Protein AF-A0A2A9N6F3-F1 (afdb_monomer)

Radius of gyration: 26.55 Å; Cα contacts (8 Å, |Δi|>4): 158; chains: 1; bounding box: 60×84×76 Å

Sequence (243 aa):
MHLKWQLAESENLSKVKRELSLAQNWNEPYEYLLAKVMNNSVTVPMNEPINPQNVGPIQYLQIREEVLAKVFVNAFTSTGQKANKPKVEEFDCPGIRFWRREAWKRFPKDTLSKLSYPNGKVISQKTLFLETRDSKIADPQIFKNIREHLHSRFDSLETIMPSVIMKTWETYDLAVRDVVMRDLCLTFPEFVLCEANWKAHAYIVEWYPSWKRHVVKGEVKEEPKDKGLRCGYSPIHVHQEQV

Solvent-accessible surface area (backbone atoms only — not comparable to full-atom values): 14931 Å² total; per-residue (Å²): 118,72,70,62,53,57,50,55,50,52,52,50,51,51,49,52,52,51,53,48,54,58,69,68,56,82,76,66,56,69,67,57,58,50,54,59,48,65,77,62,72,75,87,70,74,79,89,53,66,62,58,72,90,83,45,58,74,71,56,45,52,50,54,49,52,54,50,47,41,66,57,38,39,67,48,58,69,42,76,84,70,57,78,70,54,72,77,62,48,63,81,81,39,79,74,34,77,63,48,40,75,67,57,57,72,68,48,70,61,76,74,48,66,76,41,52,49,98,86,67,49,69,51,59,81,87,55,63,86,37,34,36,87,83,49,40,70,57,54,74,64,56,60,50,52,53,49,55,52,51,48,57,37,52,55,51,42,43,61,42,34,48,85,74,61,58,97,46,76,90,68,52,57,69,67,63,50,49,42,54,42,42,24,45,36,73,74,37,67,47,28,45,60,31,55,90,45,44,56,39,52,54,44,45,64,67,47,48,69,55,57,57,53,59,67,62,58,72,64,69,74,72,71,74,78,76,79,75,79,77,79,79,80,74,82,84,81,80,82,79,84,83,131

Secondary structure (DSSP, 8-state):
-HHHHHHHHHHHHHHHHHHHHHTT-TTS-HHHHHHHHHTT-----TTS---GGGS-HHHHHHHHHHHHHHHSHHHHS-TTTTTT-----GGG-TTS--B-HHHHHHS-GGGTTT-B-TTSPBPPTTTTT-B-TTSPBPPHHHHHHHHHHHHHHHHHHHHH-GGG--SSGGGS-HHHHHHHHHHHHHH-GGGTSBGGGHHHHHHHHHHHHHHHHHHHTTS------------------------

Foldseek 3Di:
DVVVVVVVVVVVVVVVVVVVVVVVPPPPPPVVVVVVLVVVDDPDDQPDADDPVVDDPVVVVSVLVVLLCVLLVLLNVPPDPCVPPPLCDCVNQVQAPADDPVNLVPDDLVVQQPDDDPVRHGDDSLQQLQADSNRHGDDVVLVVVLLVSVLSSVVSCCSRYVVQDDPAPVPHDPVSVSSQLSSCCSVPVSQSSYDPSVSSVSVCNVCVNVSVVVVVCVPPPPPPPPPDPDPPPDDDDDDDDDD

Structure (mmCIF, N/CA/C/O backbone):
data_AF-A0A2A9N6F3-F1
#
_entry.id   AF-A0A2A9N6F3-F1
#
loop_
_atom_site.group_PDB
_atom_site.id
_atom_site.type_symbol
_atom_site.label_atom_id
_atom_site.label_alt_id
_atom_site.label_comp_id
_atom_site.label_asym_id
_atom_site.label_entity_id
_atom_site.label_seq_id
_atom_site.pdbx_PDB_ins_code
_atom_site.Cartn_x
_atom_site.Cartn_y
_atom_site.Cartn_z
_atom_site.occupancy
_atom_site.B_iso_or_equiv
_atom_site.auth_seq_id
_atom_site.auth_comp_id
_atom_site.auth_asym_id
_atom_site.auth_atom_id
_atom_site.pdbx_PDB_model_num
ATOM 1 N N . MET A 1 1 ? -11.163 -7.284 54.117 1.00 53.62 1 MET A N 1
ATOM 2 C CA . MET A 1 1 ? -11.543 -6.965 52.717 1.00 53.62 1 MET A CA 1
ATOM 3 C C . MET A 1 1 ? -10.360 -6.973 51.743 1.00 53.62 1 MET A C 1
ATOM 5 O O . MET A 1 1 ? -10.568 -7.357 50.605 1.00 53.62 1 MET A O 1
ATOM 9 N N . HIS A 1 2 ? -9.133 -6.645 52.168 1.00 48.09 2 HIS A N 1
ATOM 10 C CA . HIS A 1 2 ? -7.945 -6.574 51.297 1.00 48.09 2 HIS A CA 1
ATOM 11 C C . HIS A 1 2 ? -7.563 -7.904 50.596 1.00 48.09 2 HIS A C 1
ATOM 13 O O . HIS A 1 2 ? -7.235 -7.910 49.416 1.00 48.09 2 HIS A O 1
ATOM 19 N N . LEU A 1 3 ? -7.729 -9.050 51.272 1.00 48.12 3 LEU A N 1
ATOM 20 C CA . LEU A 1 3 ? -7.423 -10.383 50.717 1.00 48.12 3 LEU A CA 1
ATOM 21 C C . LEU A 1 3 ? -8.345 -10.823 49.563 1.00 48.12 3 LEU A C 1
ATOM 23 O O . LEU A 1 3 ? -7.912 -11.553 48.678 1.00 48.12 3 LEU A O 1
ATOM 27 N N . LYS A 1 4 ? -9.608 -10.367 49.531 1.00 52.69 4 LYS A N 1
ATOM 28 C CA . LYS A 1 4 ? -10.535 -10.700 48.431 1.00 52.69 4 LYS A CA 1
ATOM 29 C C . LYS A 1 4 ? -10.175 -9.973 47.132 1.00 52.69 4 LYS A C 1
ATOM 31 O O . LYS A 1 4 ? -10.443 -10.491 46.056 1.00 52.69 4 LYS A O 1
ATOM 36 N N . TRP A 1 5 ? -9.550 -8.802 47.242 1.00 55.69 5 TRP A N 1
ATOM 37 C CA . TRP A 1 5 ? -9.129 -8.008 46.090 1.00 55.69 5 TRP A CA 1
ATOM 38 C C . TRP A 1 5 ? -7.883 -8.611 45.422 1.00 55.69 5 TRP A C 1
ATOM 40 O O . TRP A 1 5 ? -7.863 -8.788 44.210 1.00 55.69 5 TRP A O 1
ATOM 50 N N . GLN A 1 6 ? -6.909 -9.066 46.220 1.00 49.31 6 GLN A N 1
ATOM 51 C CA . GLN A 1 6 ? -5.710 -9.749 45.712 1.00 49.31 6 GLN A CA 1
ATOM 52 C C . GLN A 1 6 ? -6.025 -11.081 45.010 1.00 49.31 6 GLN A C 1
ATOM 54 O O . GLN A 1 6 ? -5.401 -11.410 44.003 1.00 49.31 6 GLN A O 1
ATOM 59 N N . LEU A 1 7 ? -7.021 -11.830 45.499 1.00 58.25 7 LEU A N 1
ATOM 60 C CA . LEU A 1 7 ? -7.469 -13.066 44.850 1.00 58.25 7 LEU A CA 1
ATOM 61 C C . LEU A 1 7 ? -8.131 -12.783 43.494 1.00 58.25 7 LEU A C 1
ATOM 63 O O . LEU A 1 7 ? -7.729 -13.387 42.501 1.00 58.25 7 LEU A O 1
ATOM 67 N N . ALA A 1 8 ? -9.044 -11.808 43.429 1.00 57.69 8 ALA A N 1
ATOM 68 C CA . ALA A 1 8 ? -9.702 -11.411 42.181 1.00 57.69 8 ALA A CA 1
ATOM 69 C C . ALA A 1 8 ? -8.706 -10.898 41.125 1.00 57.69 8 ALA A C 1
ATOM 71 O O . ALA A 1 8 ? -8.852 -11.188 39.939 1.00 57.69 8 ALA A O 1
ATOM 72 N N . GLU A 1 9 ? -7.665 -10.175 41.544 1.00 56.88 9 GLU A N 1
ATOM 73 C CA . GLU A 1 9 ? -6.642 -9.670 40.628 1.00 56.88 9 GLU A CA 1
ATOM 74 C C . GLU A 1 9 ? -5.689 -10.771 40.144 1.00 56.88 9 GLU A C 1
ATOM 76 O O . GLU A 1 9 ? -5.320 -10.796 38.969 1.00 56.88 9 GLU A O 1
ATOM 81 N N . SER A 1 10 ? -5.362 -11.750 40.997 1.00 67.75 10 SER A N 1
ATOM 82 C CA . SER A 1 10 ? -4.575 -12.920 40.587 1.00 67.75 10 SER A CA 1
ATOM 83 C C . SER A 1 10 ? -5.335 -13.847 39.632 1.00 67.75 10 SER A C 1
ATOM 85 O O . SER A 1 10 ? -4.743 -14.353 38.675 1.00 67.75 10 SER A O 1
ATOM 87 N N . GLU A 1 11 ? -6.650 -14.011 39.816 1.00 73.75 11 GLU A N 1
ATOM 88 C CA . GLU A 1 11 ? -7.505 -14.746 38.880 1.00 73.75 11 GLU A CA 1
ATOM 89 C C . GLU A 1 11 ? -7.591 -14.022 37.533 1.00 73.75 11 GLU A C 1
ATOM 91 O O . GLU A 1 11 ? -7.395 -14.655 36.493 1.00 73.75 11 GLU A O 1
ATOM 96 N N . ASN A 1 12 ? -7.769 -12.697 37.533 1.00 74.81 12 ASN A N 1
ATOM 97 C CA . ASN A 1 12 ? -7.775 -11.901 36.303 1.00 74.81 12 ASN A CA 1
ATOM 98 C C . ASN A 1 12 ? -6.428 -11.965 35.570 1.00 74.81 12 ASN A C 1
ATOM 100 O O . ASN A 1 12 ? -6.390 -12.195 34.364 1.00 74.81 12 ASN A O 1
ATOM 104 N N . LEU A 1 13 ? -5.309 -11.856 36.292 1.00 57.69 13 LEU A N 1
ATOM 105 C CA . LEU A 1 13 ? -3.968 -11.979 35.715 1.00 57.69 13 LEU A CA 1
ATOM 106 C C . LEU A 1 13 ? -3.697 -13.384 35.169 1.00 57.69 13 LEU A C 1
ATOM 108 O O . LEU A 1 13 ? -3.045 -13.521 34.135 1.00 57.69 13 LEU A O 1
ATOM 112 N N . SER A 1 14 ? -4.204 -14.432 35.823 1.00 67.50 14 SER A N 1
ATOM 113 C CA . SER A 1 14 ? -4.086 -15.808 35.331 1.00 67.50 14 SER A CA 1
ATOM 114 C C . SER A 1 14 ? -4.919 -16.037 34.066 1.00 67.50 14 SER A C 1
ATOM 116 O O . SER A 1 14 ? -4.451 -16.688 33.132 1.00 67.50 14 SER A O 1
ATOM 118 N N . LYS A 1 15 ? -6.110 -15.430 33.990 1.00 74.19 15 LYS A N 1
ATOM 119 C CA . LYS A 1 15 ? -6.992 -15.481 32.824 1.00 74.19 15 LYS A CA 1
ATOM 120 C C . LYS A 1 15 ? -6.389 -14.725 31.642 1.00 74.19 15 LYS A C 1
ATOM 122 O O . LYS A 1 15 ? -6.289 -15.293 30.561 1.00 74.19 15 LYS A O 1
ATOM 127 N N . VAL A 1 16 ? -5.870 -13.519 31.872 1.00 61.06 16 VAL A N 1
ATOM 128 C CA . VAL A 1 16 ? -5.171 -12.717 30.856 1.00 61.06 16 VAL A CA 1
ATOM 129 C C . VAL A 1 16 ? -3.903 -13.422 30.369 1.00 61.06 16 VAL A C 1
ATOM 131 O O . VAL A 1 16 ? -3.663 -13.474 29.169 1.00 61.06 16 VAL A O 1
ATOM 134 N N . LYS A 1 17 ? -3.110 -14.039 31.258 1.00 61.22 17 LYS A N 1
ATOM 135 C CA . LYS A 1 17 ? -1.935 -14.835 30.857 1.00 61.22 17 LYS A CA 1
ATOM 136 C C . LYS A 1 17 ? -2.310 -16.080 30.055 1.00 61.22 17 LYS A C 1
ATOM 138 O O . LYS A 1 17 ? -1.580 -16.433 29.137 1.00 61.22 17 LYS A O 1
ATOM 143 N N . ARG A 1 18 ? -3.435 -16.728 30.366 1.00 70.38 18 ARG A N 1
ATOM 144 C CA . ARG A 1 18 ? -3.948 -17.884 29.615 1.00 70.38 18 ARG A CA 1
ATOM 145 C C . ARG A 1 18 ? -4.476 -17.475 28.240 1.00 70.38 18 ARG A C 1
ATOM 147 O O . ARG A 1 18 ? -4.204 -18.160 27.264 1.00 70.38 18 ARG A O 1
ATOM 154 N N . GLU A 1 19 ? -5.172 -16.347 28.146 1.00 56.91 19 GLU A N 1
ATOM 155 C CA . GLU A 1 19 ? -5.628 -15.782 26.870 1.00 56.91 19 GLU A CA 1
ATOM 156 C C . GLU A 1 19 ? -4.447 -15.289 26.018 1.00 56.91 19 GLU A C 1
ATOM 158 O O . GLU A 1 19 ? -4.414 -15.551 24.819 1.00 56.91 19 GLU A O 1
ATOM 163 N N . LEU A 1 20 ? -3.418 -14.696 26.633 1.00 47.59 20 LEU A N 1
ATOM 164 C CA . LEU A 1 20 ? -2.166 -14.331 25.963 1.00 47.59 20 LEU A CA 1
ATOM 165 C C . LEU A 1 20 ? -1.332 -15.549 25.543 1.00 47.59 20 LEU A C 1
ATOM 167 O O . LEU A 1 20 ? -0.714 -15.497 24.486 1.00 47.59 20 LEU A O 1
ATOM 171 N N . SER A 1 21 ? -1.321 -16.649 26.311 1.00 50.44 21 SER A N 1
ATOM 172 C CA . SER A 1 21 ? -0.609 -17.873 25.910 1.00 50.44 21 SER A CA 1
ATOM 173 C C . SER A 1 21 ? -1.345 -18.630 24.801 1.00 50.44 21 SER A C 1
ATOM 175 O O . SER A 1 21 ? -0.704 -19.241 23.950 1.00 50.44 21 SER A O 1
ATOM 177 N N . LEU A 1 22 ? -2.681 -18.563 24.763 1.00 47.78 22 LEU A N 1
ATOM 178 C CA . LEU A 1 22 ? -3.481 -19.009 23.615 1.00 47.78 22 LEU A CA 1
ATOM 179 C C . LEU A 1 22 ? -3.212 -18.120 22.391 1.00 47.78 22 LEU A C 1
ATOM 181 O O . LEU A 1 22 ? -3.011 -18.631 21.294 1.00 47.78 22 LEU A O 1
ATOM 185 N N . ALA A 1 23 ? -3.071 -16.810 22.602 1.00 43.50 23 ALA A N 1
ATOM 186 C CA . ALA A 1 23 ? -2.634 -15.845 21.598 1.00 43.50 23 ALA A CA 1
ATOM 187 C C . ALA A 1 23 ? -1.108 -15.817 21.366 1.00 43.50 23 ALA A C 1
ATOM 189 O O . ALA A 1 23 ? -0.620 -14.905 20.715 1.00 43.50 23 ALA A O 1
ATOM 190 N N . GLN A 1 24 ? -0.322 -16.775 21.861 1.00 40.25 24 GLN A N 1
ATOM 191 C CA . GLN A 1 24 ? 1.074 -16.987 21.436 1.00 40.25 24 GLN A CA 1
ATOM 192 C C . GLN A 1 24 ? 1.218 -18.238 20.564 1.00 40.25 24 GLN A C 1
ATOM 194 O O . GLN A 1 24 ? 2.279 -18.475 19.993 1.00 40.25 24 GLN A O 1
ATOM 199 N N . ASN A 1 25 ? 0.131 -18.992 20.385 1.00 39.31 25 ASN A N 1
ATOM 200 C CA . ASN A 1 25 ? 0.061 -20.183 19.551 1.00 39.31 25 ASN A CA 1
ATOM 201 C C . ASN A 1 25 ? -0.598 -19.854 18.192 1.00 39.31 25 ASN A C 1
ATOM 203 O O . ASN A 1 25 ? -1.558 -20.502 17.781 1.00 39.31 25 ASN A O 1
ATOM 207 N N . TRP A 1 26 ? -0.107 -18.810 17.504 1.00 41.22 26 TRP A N 1
ATOM 208 C CA . TRP A 1 26 ? -0.598 -18.333 16.193 1.00 41.22 26 TRP A CA 1
ATOM 209 C C . TRP A 1 26 ? -0.211 -19.281 15.044 1.00 41.22 26 TRP A C 1
ATOM 211 O O . TRP A 1 26 ? 0.433 -18.889 14.077 1.00 41.22 26 TRP A O 1
ATOM 221 N N . ASN A 1 27 ? -0.596 -20.549 15.166 1.00 38.34 27 ASN A N 1
ATOM 222 C CA . ASN A 1 27 ? -0.677 -21.492 14.053 1.00 38.34 27 ASN A CA 1
ATOM 223 C C . ASN A 1 27 ? -2.131 -21.800 13.672 1.00 38.34 27 ASN A C 1
ATOM 225 O O . ASN A 1 27 ? -2.357 -22.574 12.744 1.00 38.34 27 ASN A O 1
ATOM 229 N N . GLU A 1 28 ? -3.125 -21.199 14.340 1.00 43.53 28 GLU A N 1
ATOM 230 C CA . GLU A 1 28 ? -4.458 -21.148 13.744 1.00 43.53 28 GLU A CA 1
ATOM 231 C C . GLU A 1 28 ? -4.400 -20.229 12.517 1.00 43.53 28 GLU A C 1
ATOM 233 O O . GLU A 1 28 ? -3.988 -19.070 12.640 1.00 43.53 28 GLU A O 1
ATOM 238 N N . PRO A 1 29 ? -4.779 -20.721 11.323 1.00 53.94 29 PRO A N 1
ATOM 239 C CA . PRO A 1 29 ? -4.850 -19.883 10.142 1.00 53.94 29 PRO A CA 1
ATOM 240 C C . PRO A 1 29 ? -5.771 -18.707 10.455 1.00 53.94 29 PRO A C 1
ATOM 242 O O . PRO A 1 29 ? -6.885 -18.911 10.931 1.00 53.94 29 PRO A O 1
ATOM 245 N N . TYR A 1 30 ? -5.334 -17.484 10.168 1.00 49.16 30 TYR A N 1
ATOM 246 C CA . TYR A 1 30 ? -6.151 -16.267 10.263 1.00 49.16 30 TYR A CA 1
ATOM 247 C C . TYR A 1 30 ? -7.557 -16.443 9.633 1.00 49.16 30 TYR A C 1
ATOM 249 O O . TYR A 1 30 ? -8.544 -15.907 10.131 1.00 49.16 30 TYR A O 1
ATOM 257 N N . GLU A 1 31 ? -7.661 -17.308 8.618 1.00 48.03 31 GLU A N 1
ATOM 258 C CA . GLU A 1 31 ? -8.898 -17.817 8.004 1.00 48.03 31 GLU A CA 1
ATOM 259 C C . GLU A 1 31 ? -9.924 -18.393 9.011 1.00 48.03 31 GLU A C 1
ATOM 261 O O . GLU A 1 31 ? -11.124 -18.172 8.864 1.00 48.03 31 GLU A O 1
ATOM 266 N N . TYR A 1 32 ? -9.489 -19.110 10.053 1.00 52.53 32 TYR A N 1
ATOM 267 C CA . TYR A 1 32 ? -10.366 -19.729 11.056 1.00 52.53 32 TYR A CA 1
ATOM 268 C C . TYR A 1 32 ? -10.955 -18.702 12.032 1.00 52.53 32 TYR A C 1
ATOM 270 O O . TYR A 1 32 ? -12.147 -18.752 12.348 1.00 52.53 32 TYR A O 1
ATOM 278 N N . LEU A 1 33 ? -10.152 -17.723 12.460 1.00 50.50 33 LEU A N 1
ATOM 279 C CA . LEU A 1 33 ? -10.644 -16.601 13.262 1.00 50.50 33 LEU A CA 1
ATOM 280 C C . LEU A 1 33 ? -11.630 -15.752 12.451 1.00 50.50 33 LEU A C 1
ATOM 282 O O . LEU A 1 33 ? -12.699 -15.424 12.961 1.00 50.50 33 LEU A O 1
ATOM 286 N N . LEU A 1 34 ? -11.339 -15.495 11.171 1.00 53.16 34 LEU A N 1
ATOM 287 C CA . LEU A 1 34 ? -12.268 -14.830 10.253 1.00 53.16 34 LEU A CA 1
ATOM 288 C C . LEU A 1 34 ? -13.595 -15.587 10.114 1.00 53.16 34 LEU A C 1
ATOM 290 O O . LEU A 1 34 ? -14.657 -14.981 10.246 1.00 53.16 34 LEU A O 1
ATOM 294 N N . ALA A 1 35 ? -13.560 -16.908 9.912 1.00 57.56 35 ALA A N 1
ATOM 295 C CA . ALA A 1 35 ? -14.768 -17.725 9.780 1.00 57.56 35 ALA A CA 1
ATOM 296 C C . ALA A 1 35 ? -15.637 -17.701 11.050 1.00 57.56 35 ALA A C 1
ATOM 298 O O . ALA A 1 35 ? -16.865 -17.635 10.980 1.00 57.56 35 ALA A O 1
ATOM 299 N N . LYS A 1 36 ? -15.007 -17.710 12.229 1.00 54.53 36 LYS A N 1
ATOM 300 C CA . LYS A 1 36 ? -15.714 -17.649 13.513 1.00 54.53 36 LYS A CA 1
ATOM 301 C C . LYS A 1 36 ? -16.307 -16.266 13.793 1.00 54.53 36 LYS A C 1
ATOM 303 O O . LYS A 1 36 ? -17.359 -16.177 14.424 1.00 54.53 36 LYS A O 1
ATOM 308 N N . VAL A 1 37 ? -15.654 -15.206 13.317 1.00 54.97 37 VAL A N 1
ATOM 309 C CA . VAL A 1 37 ? -16.134 -13.821 13.422 1.00 54.97 37 VAL A CA 1
ATOM 310 C C . VAL A 1 37 ? -17.310 -13.569 12.475 1.00 54.97 37 VAL A C 1
ATOM 312 O O . VAL A 1 37 ? -18.326 -13.043 12.919 1.00 54.97 37 VAL A O 1
ATOM 315 N N . MET A 1 38 ? -17.245 -14.029 11.221 1.00 53.75 38 MET A N 1
ATOM 316 C CA . MET A 1 38 ? -18.333 -13.828 10.249 1.00 53.75 38 MET A CA 1
ATOM 317 C C . MET A 1 38 ? -19.658 -14.489 10.667 1.00 53.75 38 MET A C 1
ATOM 319 O O . MET A 1 38 ? -20.727 -13.974 10.342 1.00 53.75 38 MET A O 1
ATOM 323 N N . ASN A 1 39 ? -19.599 -15.584 11.432 1.00 60.75 39 ASN A N 1
ATOM 324 C CA . ASN A 1 39 ? -20.786 -16.294 11.920 1.00 60.75 39 ASN A CA 1
ATOM 325 C C . ASN A 1 39 ? -21.519 -15.593 13.084 1.00 60.75 39 ASN A C 1
ATOM 327 O O . ASN A 1 39 ? -22.635 -15.991 13.404 1.00 60.75 39 ASN A O 1
ATOM 331 N N . ASN A 1 40 ? -20.936 -14.556 13.698 1.00 52.00 40 ASN A N 1
ATOM 332 C CA . ASN A 1 40 ? -21.540 -13.778 14.789 1.00 52.00 40 ASN A CA 1
ATOM 333 C C . ASN A 1 40 ? -21.618 -12.291 14.413 1.00 52.00 40 ASN A C 1
ATOM 335 O O . ASN A 1 40 ? -21.077 -11.438 15.115 1.00 52.00 40 ASN A O 1
ATOM 339 N N . SER A 1 41 ? -22.250 -11.988 13.279 1.00 52.62 41 SER A N 1
ATOM 340 C CA . SER A 1 41 ? -22.279 -10.642 12.701 1.00 52.62 41 SER A CA 1
ATOM 341 C C . SER A 1 41 ? -22.991 -9.662 13.642 1.00 52.62 41 SER A C 1
ATOM 343 O O . SER A 1 41 ? -24.215 -9.690 13.788 1.00 52.62 41 SER A O 1
ATOM 345 N N . VAL A 1 42 ? -22.232 -8.780 14.290 1.00 61.72 42 VAL A N 1
ATOM 346 C CA . VAL A 1 42 ? -22.788 -7.655 15.042 1.00 61.72 42 VAL A CA 1
ATOM 347 C C . VAL A 1 42 ? -23.013 -6.537 14.036 1.00 61.72 42 VAL A C 1
ATOM 349 O O . VAL A 1 42 ? -22.066 -5.959 13.521 1.00 61.72 42 VAL A O 1
ATOM 352 N N . THR A 1 43 ? -24.266 -6.206 13.728 1.00 63.88 43 THR A N 1
ATOM 353 C CA . THR A 1 43 ? -24.562 -5.080 12.834 1.00 63.88 43 THR A CA 1
ATOM 354 C C . THR A 1 43 ? -24.259 -3.766 13.551 1.00 63.88 43 THR A C 1
ATOM 356 O O . THR A 1 43 ? -25.121 -3.217 14.239 1.00 63.88 43 THR A O 1
ATOM 359 N N . VAL A 1 44 ? -23.033 -3.259 13.421 1.00 63.25 44 VAL A N 1
ATOM 360 C CA . VAL A 1 44 ? -22.673 -1.936 13.940 1.00 63.25 44 VAL A CA 1
ATOM 361 C C . VAL A 1 44 ? -23.147 -0.865 12.953 1.00 63.25 44 VAL A C 1
ATOM 363 O O . VAL A 1 44 ? -22.763 -0.902 11.778 1.00 63.25 44 VAL A O 1
ATOM 366 N N . PRO A 1 45 ? -23.984 0.099 13.382 1.00 69.56 45 PRO A N 1
ATOM 367 C CA . PRO A 1 45 ? -24.372 1.218 12.535 1.00 69.56 45 PRO A CA 1
ATOM 368 C C . PRO A 1 45 ? -23.138 2.058 12.186 1.00 69.56 45 PRO A C 1
ATOM 370 O O . PRO A 1 45 ? -22.540 2.701 13.039 1.00 69.56 45 PRO A O 1
ATOM 373 N N . MET A 1 46 ? -22.757 2.064 10.909 1.00 67.38 46 MET A N 1
ATOM 374 C CA . MET A 1 46 ? -21.525 2.705 10.416 1.00 67.38 46 MET A CA 1
ATOM 375 C C . MET A 1 46 ? -21.579 4.237 10.322 1.00 67.38 46 MET A C 1
ATOM 377 O O . MET A 1 46 ? -20.690 4.845 9.730 1.00 67.38 46 MET A O 1
ATOM 381 N N . ASN A 1 47 ? -22.621 4.864 10.862 1.00 80.06 47 ASN A N 1
ATOM 382 C CA . ASN A 1 47 ? -22.814 6.309 10.749 1.00 80.06 47 ASN A CA 1
ATOM 383 C C . ASN A 1 47 ? -22.090 7.093 11.853 1.00 80.06 47 ASN A C 1
ATOM 385 O O . ASN A 1 47 ? -22.012 8.314 11.762 1.00 80.06 47 ASN A O 1
ATOM 389 N N . GLU A 1 48 ? -21.559 6.413 12.871 1.00 81.69 48 GLU A N 1
ATOM 390 C CA . GLU A 1 48 ? -20.851 7.043 13.985 1.00 81.69 48 GLU A CA 1
ATOM 391 C C . GLU A 1 48 ? -19.412 6.515 14.098 1.00 81.69 48 GLU A C 1
ATOM 393 O O . GLU A 1 48 ? -19.194 5.306 13.959 1.00 81.69 48 GLU A O 1
ATOM 398 N N . PRO A 1 49 ? -18.420 7.388 14.366 1.00 86.25 49 PRO A N 1
ATOM 399 C CA . PRO A 1 49 ? -17.050 6.965 14.625 1.00 86.25 49 PRO A CA 1
ATOM 400 C C . PRO A 1 49 ? -16.989 6.010 15.820 1.00 86.25 49 PRO A C 1
ATOM 402 O O . PRO A 1 49 ? -17.478 6.316 16.910 1.00 86.25 49 PRO A O 1
ATOM 405 N N . ILE A 1 50 ? -16.346 4.859 15.641 1.00 85.31 50 ILE A N 1
ATOM 406 C CA . ILE A 1 50 ? -16.234 3.855 16.704 1.00 85.31 50 ILE A CA 1
ATOM 407 C C . ILE A 1 50 ? -15.189 4.310 17.733 1.00 85.31 50 ILE A C 1
ATOM 409 O O . ILE A 1 50 ? -14.003 4.410 17.416 1.00 85.31 50 ILE A O 1
ATOM 413 N N . ASN A 1 51 ? -15.614 4.561 18.978 1.00 86.94 51 ASN A N 1
ATOM 414 C CA . ASN A 1 51 ? -14.711 4.865 20.093 1.00 86.94 51 ASN A CA 1
ATOM 415 C C . ASN A 1 51 ? -14.235 3.562 20.778 1.00 86.94 51 ASN A C 1
ATOM 417 O O . ASN A 1 51 ? -15.058 2.880 21.398 1.00 86.94 51 ASN A O 1
ATOM 421 N N . PRO A 1 52 ? -12.926 3.232 20.749 1.00 85.31 52 PRO A N 1
ATOM 422 C CA . PRO A 1 52 ? -12.386 2.012 21.358 1.00 85.31 52 PRO A CA 1
ATOM 423 C C . PRO A 1 52 ? -12.649 1.878 22.863 1.00 85.31 52 PRO A C 1
ATOM 425 O O . PRO A 1 52 ? -12.649 0.768 23.379 1.00 85.31 52 PRO A O 1
ATOM 428 N N . GLN A 1 53 ? -12.861 2.988 23.581 1.00 88.75 53 GLN A N 1
ATOM 429 C CA . GLN A 1 53 ? -13.084 2.977 25.033 1.00 88.75 53 GLN A CA 1
ATOM 430 C C . GLN A 1 53 ? -14.469 2.442 25.426 1.00 88.75 53 GLN A C 1
ATOM 432 O O . GLN A 1 53 ? -14.662 2.035 26.569 1.00 88.75 53 GLN A O 1
ATOM 437 N N . ASN A 1 54 ? -15.418 2.420 24.485 1.00 90.69 54 ASN A N 1
ATOM 438 C CA . ASN A 1 54 ? -16.805 2.022 24.735 1.00 90.69 54 ASN A CA 1
ATOM 439 C C . ASN A 1 54 ? -17.089 0.555 24.374 1.00 90.69 54 ASN A C 1
ATOM 441 O O . ASN A 1 54 ? -18.190 0.069 24.621 1.00 90.69 54 ASN A O 1
ATOM 445 N N . VAL A 1 55 ? -16.124 -0.148 23.776 1.00 92.19 55 VAL A N 1
ATOM 446 C CA . VAL A 1 55 ? -16.276 -1.524 23.292 1.00 92.19 55 VAL A CA 1
ATOM 447 C C . VAL A 1 55 ? -15.266 -2.442 23.972 1.00 92.19 55 VAL A C 1
ATOM 449 O O . VAL A 1 55 ? -14.121 -2.067 24.217 1.00 92.19 55 VAL A O 1
ATOM 452 N N . GLY A 1 56 ? -15.681 -3.670 24.289 1.00 93.31 56 GLY A N 1
ATOM 453 C CA . GLY A 1 56 ? -14.759 -4.668 24.831 1.00 93.31 56 GLY A CA 1
ATOM 454 C C . GLY A 1 56 ? -13.647 -5.009 23.821 1.00 93.31 56 GLY A C 1
ATOM 455 O O . GLY A 1 56 ? -13.899 -4.945 22.617 1.00 93.31 56 GLY A O 1
ATOM 456 N N . PRO A 1 57 ? -12.443 -5.436 24.253 1.00 91.56 57 PRO A N 1
ATOM 457 C CA . PRO A 1 57 ? -11.317 -5.694 23.345 1.00 91.56 57 PRO A CA 1
ATOM 458 C C . PRO A 1 57 ? -11.631 -6.682 22.213 1.00 91.56 57 PRO A C 1
ATOM 460 O O . PRO A 1 57 ? -11.243 -6.464 21.070 1.00 91.56 57 PRO A O 1
ATOM 463 N N . ILE A 1 58 ? -12.378 -7.750 22.513 1.00 91.50 58 ILE A N 1
ATOM 464 C CA . ILE A 1 58 ? -12.788 -8.751 21.515 1.00 91.50 58 ILE A CA 1
ATOM 465 C C . ILE A 1 58 ? -13.732 -8.126 20.484 1.00 91.50 58 ILE A C 1
ATOM 467 O O . ILE A 1 58 ? -13.533 -8.292 19.283 1.00 91.50 58 ILE A O 1
ATOM 471 N N . GLN A 1 59 ? -14.723 -7.366 20.951 1.00 91.31 59 GLN A N 1
ATOM 472 C CA . GLN A 1 59 ? -15.678 -6.684 20.084 1.00 91.31 59 GLN A CA 1
ATOM 473 C C . GLN A 1 59 ? -14.978 -5.630 19.217 1.00 91.31 59 GLN A C 1
ATOM 475 O O . GLN A 1 59 ? -15.254 -5.536 18.029 1.00 91.31 59 GLN A O 1
ATOM 480 N N . TYR A 1 60 ? -14.015 -4.887 19.771 1.00 91.38 60 TYR A N 1
ATOM 481 C CA . TYR A 1 60 ? -13.209 -3.934 19.009 1.00 91.38 60 TYR A CA 1
ATOM 482 C C . TYR A 1 60 ? -12.468 -4.603 17.849 1.00 91.38 60 TYR A C 1
ATOM 484 O O . TYR A 1 60 ? -12.491 -4.094 16.730 1.00 91.38 60 TYR A O 1
ATOM 492 N N . LEU A 1 61 ? -11.835 -5.755 18.095 1.00 92.88 61 LEU A N 1
ATOM 493 C CA . LEU A 1 61 ? -11.142 -6.502 17.047 1.00 92.88 61 LEU A CA 1
ATOM 494 C C . LEU A 1 61 ? -12.109 -6.975 15.957 1.00 92.88 61 LEU A C 1
ATOM 496 O O . LEU A 1 61 ? -11.792 -6.827 14.783 1.00 92.88 61 LEU A O 1
ATOM 500 N N . GLN A 1 62 ? -13.292 -7.471 16.325 1.00 91.88 62 GLN A N 1
ATOM 501 C CA . GLN A 1 62 ? -14.321 -7.879 15.360 1.00 91.88 62 GLN A CA 1
ATOM 502 C C . GLN A 1 62 ? -14.756 -6.711 14.475 1.00 91.88 62 GLN A C 1
ATOM 504 O O . GLN A 1 62 ? -14.698 -6.811 13.253 1.00 91.88 62 GLN A O 1
ATOM 509 N N . ILE A 1 63 ? -15.096 -5.577 15.090 1.00 92.38 63 ILE A N 1
ATOM 510 C CA . ILE A 1 63 ? -15.505 -4.375 14.360 1.00 92.38 63 ILE A CA 1
ATOM 511 C C . ILE A 1 63 ? -14.364 -3.887 13.460 1.00 92.38 63 ILE A C 1
ATOM 513 O O . ILE A 1 63 ? -14.598 -3.514 12.314 1.00 92.38 63 ILE A O 1
ATOM 517 N N . ARG A 1 64 ? -13.115 -3.909 13.942 1.00 94.56 64 ARG A N 1
ATOM 518 C CA . ARG A 1 64 ? -11.944 -3.532 13.141 1.00 94.56 64 ARG A CA 1
ATOM 519 C C . ARG A 1 64 ? -11.814 -4.416 11.903 1.00 94.56 64 ARG A C 1
ATOM 521 O O . ARG A 1 64 ? -11.626 -3.881 10.817 1.00 94.56 64 ARG A O 1
ATOM 528 N N . GLU A 1 65 ? -11.932 -5.733 12.041 1.00 93.19 65 GLU A N 1
ATOM 529 C CA . GLU A 1 65 ? -11.868 -6.655 10.901 1.00 93.19 65 GLU A CA 1
ATOM 530 C C . GLU A 1 65 ? -13.034 -6.444 9.921 1.00 93.19 65 GLU A C 1
ATOM 532 O O . GLU A 1 65 ? -12.813 -6.407 8.714 1.00 93.19 65 GLU A O 1
ATOM 537 N N . GLU A 1 66 ? -14.256 -6.211 10.408 1.00 92.94 66 GLU A N 1
ATOM 538 C CA . GLU A 1 66 ? -15.415 -5.886 9.560 1.00 92.94 66 GLU A CA 1
ATOM 539 C C . GLU A 1 66 ? -15.216 -4.578 8.781 1.00 92.94 66 GLU A C 1
ATOM 541 O O . GLU A 1 66 ? -15.509 -4.498 7.583 1.00 92.94 66 GLU A O 1
ATOM 546 N N . VAL A 1 67 ? -14.674 -3.547 9.436 1.00 94.06 67 VAL A N 1
ATOM 547 C CA . VAL A 1 67 ? -14.337 -2.273 8.792 1.00 94.06 67 VAL A CA 1
ATOM 548 C C . VAL A 1 67 ? -13.242 -2.475 7.750 1.00 94.06 67 VAL A C 1
ATOM 550 O O . VAL A 1 67 ? -13.382 -1.984 6.630 1.00 94.06 67 VAL A O 1
ATOM 553 N N . LEU A 1 68 ? -12.184 -3.228 8.064 1.00 94.94 68 LEU A N 1
ATOM 554 C CA . LEU A 1 68 ? -11.131 -3.556 7.101 1.00 94.94 68 LEU A CA 1
ATOM 555 C C . LEU A 1 68 ? -11.689 -4.332 5.902 1.00 94.94 68 LEU A C 1
ATOM 557 O O . LEU A 1 68 ? -11.350 -3.994 4.771 1.00 94.94 68 LEU A O 1
ATOM 561 N N . ALA A 1 69 ? -12.587 -5.294 6.122 1.00 93.94 69 ALA A N 1
ATOM 562 C CA . ALA A 1 69 ? -13.247 -6.048 5.058 1.00 93.94 69 ALA A CA 1
ATOM 563 C C . ALA A 1 69 ? -14.110 -5.169 4.151 1.00 93.94 69 ALA A C 1
ATOM 565 O O . ALA A 1 69 ? -14.118 -5.339 2.930 1.00 93.94 69 ALA A O 1
ATOM 566 N N . LYS A 1 70 ? -14.796 -4.184 4.734 1.00 93.12 70 LYS A N 1
ATOM 567 C CA . LYS A 1 70 ? -15.602 -3.220 3.986 1.00 93.12 70 LYS A CA 1
ATOM 568 C C . LYS A 1 70 ? -14.747 -2.217 3.210 1.00 93.12 70 LYS A C 1
ATOM 570 O O . LYS A 1 70 ? -15.088 -1.865 2.082 1.00 93.12 70 LYS A O 1
ATOM 575 N N . VAL A 1 71 ? -13.656 -1.733 3.803 1.00 95.56 71 VAL A N 1
ATOM 576 C CA . VAL A 1 71 ? -12.778 -0.740 3.172 1.00 95.56 71 VAL A CA 1
ATOM 577 C C . VAL A 1 71 ? -11.910 -1.392 2.096 1.00 95.56 71 VAL A C 1
ATOM 579 O O . VAL A 1 71 ? -11.842 -0.874 0.986 1.00 95.56 71 VAL A O 1
ATOM 582 N N . PHE A 1 72 ? -11.301 -2.542 2.370 1.00 95.06 72 PHE A N 1
ATOM 583 C CA . PHE A 1 72 ? -10.370 -3.241 1.478 1.00 95.06 72 PHE A CA 1
ATOM 584 C C . PHE A 1 72 ? -11.018 -4.477 0.858 1.00 95.06 72 PHE A C 1
ATOM 586 O O . PHE A 1 72 ? -10.521 -5.594 0.986 1.00 95.06 72 PHE A O 1
ATOM 593 N N . VAL A 1 73 ? -12.148 -4.267 0.180 1.00 92.62 73 VAL A N 1
ATOM 594 C CA . VAL A 1 73 ? -13.003 -5.335 -0.365 1.00 92.62 73 VAL A CA 1
ATOM 595 C C . VAL A 1 73 ? -12.194 -6.397 -1.114 1.00 92.62 73 VAL A C 1
ATOM 597 O O . VAL A 1 73 ? -12.369 -7.584 -0.853 1.00 92.62 73 VAL A O 1
ATOM 600 N N . ASN A 1 74 ? -11.242 -5.998 -1.966 1.00 91.12 74 ASN A N 1
ATOM 601 C CA . ASN A 1 74 ? -10.480 -6.949 -2.780 1.00 91.12 74 ASN A CA 1
ATOM 602 C C . ASN A 1 74 ? -9.651 -7.917 -1.919 1.00 91.12 74 ASN A C 1
ATOM 604 O O . ASN A 1 74 ? -9.535 -9.096 -2.267 1.00 91.12 74 ASN A O 1
ATOM 608 N N . ALA A 1 75 ? -9.118 -7.455 -0.781 1.00 91.75 75 ALA A N 1
ATOM 609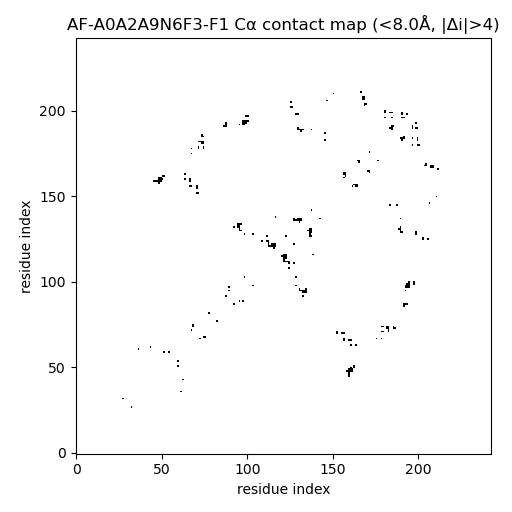 C CA . ALA A 1 75 ? -8.345 -8.287 0.141 1.00 91.75 75 ALA A CA 1
ATOM 610 C C . ALA A 1 75 ? -9.169 -9.402 0.812 1.00 91.75 75 ALA A C 1
ATOM 612 O O . ALA A 1 75 ? -8.579 -10.413 1.205 1.00 91.75 75 ALA A O 1
ATOM 613 N N . PHE A 1 76 ? -10.498 -9.247 0.902 1.00 89.31 76 PHE A N 1
ATOM 614 C CA . PHE A 1 76 ? -11.403 -10.171 1.601 1.00 89.31 76 PHE A CA 1
ATOM 615 C C . PHE A 1 76 ? -12.361 -10.931 0.674 1.00 89.31 76 PHE A C 1
ATOM 617 O O . PHE A 1 76 ? -12.746 -12.052 0.989 1.00 89.31 76 PHE A O 1
ATOM 624 N N . THR A 1 77 ? -12.709 -10.394 -0.499 1.00 83.75 77 THR A N 1
ATOM 625 C CA . THR A 1 77 ? -13.566 -11.084 -1.484 1.00 83.75 77 THR A CA 1
ATOM 626 C C . THR A 1 77 ? -12.809 -12.079 -2.356 1.00 83.75 77 THR A C 1
ATOM 628 O O . THR A 1 77 ? -13.392 -12.702 -3.240 1.00 83.75 77 THR A O 1
ATOM 631 N N . SER A 1 78 ? -11.506 -12.260 -2.132 1.00 66.50 78 SER A N 1
ATOM 632 C CA . SER A 1 78 ? -10.704 -13.288 -2.806 1.00 66.50 78 SER A CA 1
ATOM 633 C C . SER A 1 78 ? -10.942 -14.683 -2.213 1.00 66.50 78 SER A C 1
ATOM 635 O O . SER A 1 78 ? -10.013 -15.471 -2.050 1.00 66.50 78 SER A O 1
ATOM 637 N N . THR A 1 79 ? -12.195 -14.998 -1.899 1.00 56.31 79 THR A N 1
ATOM 638 C CA . THR A 1 79 ? -12.665 -16.298 -1.437 1.00 56.31 79 THR A CA 1
ATOM 639 C C . THR A 1 79 ? -12.539 -17.312 -2.579 1.00 56.31 79 THR A C 1
ATOM 641 O O . THR A 1 79 ? -13.338 -17.348 -3.509 1.00 56.31 79 THR A O 1
ATOM 644 N N . GLY A 1 80 ? -11.487 -18.133 -2.542 1.00 49.16 80 GLY A N 1
ATOM 645 C CA . GLY A 1 80 ? -11.499 -19.465 -3.159 1.00 49.16 80 GLY A CA 1
ATOM 646 C C . GLY A 1 80 ? -10.499 -19.757 -4.282 1.00 49.16 80 GLY A C 1
ATOM 647 O O . GLY A 1 80 ? -10.063 -20.897 -4.380 1.00 49.16 80 GLY A O 1
ATOM 648 N N . GLN A 1 81 ? -10.077 -18.790 -5.110 1.00 47.62 81 GLN A N 1
ATOM 649 C CA . GLN A 1 81 ? -9.160 -19.095 -6.239 1.00 47.62 81 GLN A CA 1
ATOM 650 C C . GLN A 1 81 ? -7.968 -18.142 -6.428 1.00 47.62 81 GLN A C 1
ATOM 652 O O . GLN A 1 81 ? -7.008 -18.506 -7.102 1.00 47.62 81 GLN A O 1
ATOM 657 N N . LYS A 1 82 ? -7.972 -16.944 -5.826 1.00 50.78 82 LYS A N 1
ATOM 658 C CA . LYS A 1 82 ? -6.861 -15.971 -5.948 1.00 50.78 82 LYS A CA 1
ATOM 659 C C . LYS A 1 82 ? -6.022 -15.793 -4.682 1.00 50.78 82 LYS A C 1
ATOM 661 O O . LYS A 1 82 ? -4.933 -15.237 -4.786 1.00 50.78 82 LYS A O 1
ATOM 666 N N . ALA A 1 83 ? -6.469 -16.285 -3.524 1.00 51.41 83 ALA A N 1
ATOM 667 C CA . ALA A 1 83 ? -5.648 -16.304 -2.307 1.00 51.41 83 ALA A CA 1
ATOM 668 C C . ALA A 1 83 ? -4.382 -17.171 -2.478 1.00 51.41 83 ALA A C 1
ATOM 670 O O . ALA A 1 83 ? -3.336 -16.845 -1.932 1.00 51.41 83 ALA A O 1
ATOM 671 N N . ASN A 1 84 ? -4.460 -18.189 -3.344 1.00 54.28 84 ASN A N 1
ATOM 672 C CA . ASN A 1 84 ? -3.331 -18.981 -3.830 1.00 54.28 84 ASN A CA 1
ATOM 673 C C . ASN A 1 84 ? -3.018 -18.657 -5.295 1.00 54.28 84 ASN A C 1
ATOM 675 O O . ASN A 1 84 ? -2.781 -19.569 -6.087 1.00 54.28 84 ASN A O 1
ATOM 679 N N . LYS A 1 85 ? -3.056 -17.382 -5.712 1.00 59.09 85 LYS A N 1
ATOM 680 C CA . LYS A 1 85 ? -2.422 -17.053 -6.994 1.00 59.09 85 LYS A CA 1
ATOM 681 C C . LYS A 1 85 ? -0.965 -17.503 -6.842 1.00 59.09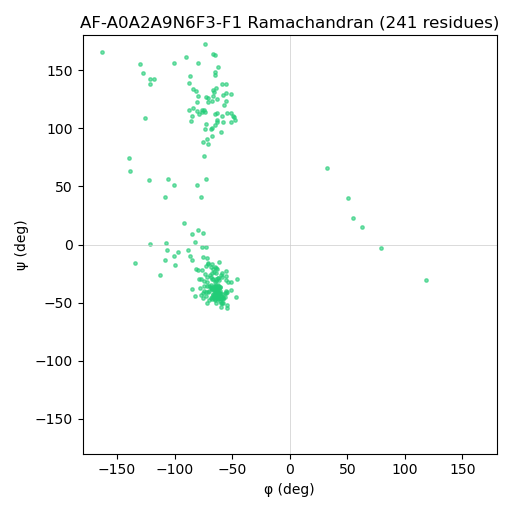 85 LYS A C 1
ATOM 683 O O . LYS A 1 85 ? -0.333 -17.041 -5.886 1.00 59.09 85 LYS A O 1
ATOM 688 N N . PRO A 1 86 ? -0.469 -18.438 -7.676 1.00 59.09 86 PRO A N 1
ATOM 689 C CA . PRO A 1 86 ? 0.888 -18.936 -7.536 1.00 59.09 86 PRO A CA 1
ATOM 690 C C . PRO A 1 86 ? 1.798 -17.721 -7.464 1.00 59.09 86 PRO A C 1
ATOM 692 O O . PRO A 1 86 ? 1.626 -16.770 -8.236 1.00 59.09 86 PRO A O 1
ATOM 695 N N . LYS A 1 87 ? 2.659 -17.708 -6.442 1.00 70.56 87 LYS A N 1
ATOM 696 C CA . LYS A 1 87 ? 3.694 -16.694 -6.284 1.00 70.56 87 LYS A CA 1
ATOM 697 C C . LYS A 1 87 ? 4.367 -16.609 -7.646 1.00 70.56 87 LYS A C 1
ATOM 699 O O . LYS A 1 87 ? 4.955 -17.601 -8.051 1.00 70.56 87 LYS A O 1
ATOM 704 N N . VAL A 1 88 ? 4.165 -15.502 -8.368 1.00 77.94 88 VAL A N 1
ATOM 705 C CA . VAL A 1 88 ? 4.693 -15.363 -9.728 1.00 77.94 88 VAL A CA 1
ATOM 706 C C . VAL A 1 88 ? 6.191 -15.522 -9.590 1.00 77.94 88 VAL A C 1
ATOM 708 O O . VAL A 1 88 ? 6.839 -14.707 -8.926 1.00 77.94 88 VAL A O 1
ATOM 711 N N . GLU A 1 89 ? 6.710 -16.626 -10.106 1.00 82.56 89 GLU A N 1
ATOM 712 C CA . GLU A 1 89 ? 8.125 -16.901 -10.003 1.00 82.56 89 GLU A CA 1
ATOM 713 C C . GLU A 1 89 ? 8.845 -16.084 -11.068 1.00 82.56 89 GLU A C 1
ATOM 715 O O . GLU A 1 89 ? 8.279 -15.683 -12.086 1.00 82.56 89 GLU A O 1
ATOM 720 N N . GLU A 1 90 ? 10.123 -15.812 -10.831 1.00 84.88 90 GLU A N 1
ATOM 721 C CA . GLU A 1 90 ? 10.965 -15.084 -11.781 1.00 84.88 90 GLU A CA 1
ATOM 722 C C . GLU A 1 90 ? 10.945 -15.741 -13.176 1.00 84.88 90 GLU A C 1
ATOM 724 O O . GLU A 1 90 ? 10.952 -15.051 -14.194 1.00 84.88 90 GLU A O 1
ATOM 729 N N . PHE A 1 91 ? 10.807 -17.071 -13.222 1.00 85.56 91 PHE A N 1
ATOM 730 C CA . PHE A 1 91 ? 10.717 -17.840 -14.460 1.00 85.56 91 PHE A CA 1
ATOM 731 C C . PHE A 1 91 ? 9.425 -17.597 -15.261 1.00 85.56 91 PHE A C 1
ATOM 733 O O . PHE A 1 91 ? 9.449 -17.681 -16.487 1.00 85.56 91 PHE A O 1
ATOM 740 N N . ASP A 1 92 ? 8.315 -17.234 -14.611 1.00 84.00 92 ASP A N 1
ATOM 741 C CA . ASP A 1 92 ? 7.037 -16.979 -15.294 1.00 84.00 92 ASP A CA 1
ATOM 742 C C . ASP A 1 92 ? 7.063 -15.682 -16.119 1.00 84.00 92 ASP A C 1
ATOM 744 O O . ASP A 1 92 ? 6.188 -15.431 -16.954 1.00 84.00 92 ASP A O 1
ATOM 748 N N . CYS A 1 93 ? 8.039 -14.813 -15.845 1.00 83.25 93 CYS A N 1
ATOM 749 C CA . CYS A 1 93 ? 8.130 -13.463 -16.383 1.00 83.25 93 CYS A CA 1
ATOM 750 C C . CYS A 1 93 ? 9.577 -13.109 -16.783 1.00 83.25 93 CYS A C 1
ATOM 752 O O . CYS A 1 93 ? 10.132 -12.152 -16.243 1.00 83.25 93 CYS A O 1
ATOM 754 N N . PRO A 1 94 ? 10.185 -13.805 -17.767 1.00 82.19 94 PRO A N 1
ATOM 755 C CA . PRO A 1 94 ? 11.612 -13.669 -18.087 1.00 82.19 94 PRO A CA 1
ATOM 756 C C . PRO A 1 94 ? 12.010 -12.282 -18.612 1.00 82.19 94 PRO A C 1
ATOM 758 O O . PRO A 1 94 ? 13.184 -11.923 -18.587 1.00 82.19 94 PRO A O 1
ATOM 761 N N . GLY A 1 95 ? 11.050 -11.490 -19.096 1.00 80.94 95 GLY A N 1
ATOM 762 C CA . GLY A 1 95 ? 11.313 -10.110 -19.494 1.00 80.94 95 GLY A CA 1
ATOM 763 C C . GLY A 1 95 ? 11.440 -9.159 -18.304 1.00 80.94 95 GLY A C 1
ATOM 764 O O . GLY A 1 95 ? 12.126 -8.142 -18.411 1.00 80.94 95 GLY A O 1
ATOM 765 N N . ILE A 1 96 ? 10.756 -9.435 -17.195 1.00 83.75 96 ILE A N 1
ATOM 766 C CA . ILE A 1 96 ? 10.539 -8.477 -16.107 1.00 83.75 96 ILE A CA 1
ATOM 767 C C . ILE A 1 96 ? 11.707 -8.553 -15.139 1.00 83.75 96 ILE A C 1
ATOM 769 O O . ILE A 1 96 ? 12.138 -9.644 -14.767 1.00 83.75 96 ILE A O 1
ATOM 773 N N . ARG A 1 97 ? 12.192 -7.407 -14.645 1.00 83.06 97 ARG A N 1
ATOM 774 C CA . ARG A 1 97 ? 13.155 -7.450 -13.545 1.00 83.06 97 ARG A CA 1
ATOM 775 C C . ARG A 1 97 ? 12.420 -7.853 -12.278 1.00 83.06 97 ARG A C 1
ATOM 777 O O . ARG A 1 97 ? 11.708 -7.057 -11.653 1.00 83.06 97 ARG A O 1
ATOM 784 N N . PHE A 1 98 ? 12.606 -9.112 -11.890 1.00 83.38 98 PHE A N 1
ATOM 785 C CA . PHE A 1 98 ? 12.140 -9.609 -10.610 1.00 83.38 98 PHE A CA 1
ATOM 786 C C . PHE A 1 98 ? 13.004 -9.011 -9.506 1.00 83.38 98 PHE A C 1
ATOM 788 O O . PHE A 1 98 ? 14.036 -9.529 -9.082 1.00 83.38 98 PHE A O 1
ATOM 795 N N . TRP A 1 99 ? 12.605 -7.827 -9.068 1.00 85.25 99 TRP A N 1
ATOM 796 C CA . TRP A 1 99 ? 13.334 -7.133 -8.036 1.00 85.25 99 TRP A CA 1
ATOM 797 C C . TRP A 1 99 ? 13.224 -7.895 -6.716 1.00 85.25 99 TRP A C 1
ATOM 799 O O . TRP A 1 99 ? 12.126 -8.233 -6.271 1.00 85.25 99 TRP A O 1
ATOM 809 N N . ARG A 1 100 ? 14.368 -8.078 -6.059 1.00 88.12 100 ARG A N 1
ATOM 810 C CA . ARG A 1 100 ? 14.465 -8.352 -4.621 1.00 88.12 100 ARG A CA 1
ATOM 811 C C . ARG A 1 100 ? 14.832 -7.063 -3.898 1.00 88.12 100 ARG A C 1
ATOM 813 O O . ARG A 1 100 ? 15.440 -6.166 -4.493 1.00 88.12 100 ARG A O 1
ATOM 820 N N . ARG A 1 101 ? 14.508 -6.963 -2.610 1.00 87.44 101 ARG A N 1
ATOM 821 C CA . ARG A 1 101 ? 14.786 -5.759 -1.808 1.00 87.44 101 ARG A CA 1
ATOM 822 C C . ARG A 1 101 ? 16.276 -5.399 -1.825 1.00 87.44 101 ARG A C 1
ATOM 824 O O . ARG A 1 101 ? 16.635 -4.231 -1.964 1.00 87.44 101 ARG A O 1
ATOM 831 N N . GLU A 1 102 ? 17.147 -6.391 -1.710 1.00 90.06 102 GLU A N 1
ATOM 832 C CA . GLU A 1 102 ? 18.603 -6.240 -1.675 1.00 90.06 102 GLU A CA 1
ATOM 833 C C . GLU A 1 102 ? 19.143 -5.829 -3.046 1.00 90.06 102 GLU A C 1
ATOM 835 O O . GLU A 1 102 ? 20.006 -4.954 -3.129 1.00 90.06 102 GLU A O 1
ATOM 840 N N . ALA A 1 103 ? 18.593 -6.411 -4.116 1.00 89.38 103 ALA A N 1
ATOM 841 C CA . ALA A 1 103 ? 18.936 -6.053 -5.488 1.00 89.38 103 ALA A CA 1
ATOM 842 C C . ALA A 1 103 ? 18.577 -4.588 -5.775 1.00 89.38 103 ALA A C 1
ATOM 844 O O . ALA A 1 103 ? 19.410 -3.843 -6.284 1.00 89.38 103 ALA A O 1
ATOM 845 N N . TRP A 1 104 ? 17.387 -4.144 -5.355 1.00 89.25 104 TRP A N 1
ATOM 846 C CA . TRP A 1 104 ? 16.965 -2.748 -5.489 1.00 89.25 104 TRP A CA 1
ATOM 847 C C . TRP A 1 104 ? 17.861 -1.780 -4.704 1.00 89.25 104 TRP A C 1
ATOM 849 O O . TRP A 1 104 ? 18.232 -0.723 -5.208 1.00 89.25 104 TRP A O 1
ATOM 859 N N . LYS A 1 105 ? 18.261 -2.143 -3.477 1.00 89.31 105 LYS A N 1
ATOM 860 C CA . LYS A 1 105 ? 19.171 -1.321 -2.659 1.00 89.31 105 LYS A CA 1
ATOM 861 C C . LYS A 1 105 ? 20.551 -1.138 -3.298 1.00 89.31 105 LYS A C 1
ATOM 863 O O . LYS A 1 105 ? 21.135 -0.071 -3.141 1.00 89.31 105 LYS A O 1
ATOM 868 N N . ARG A 1 106 ? 21.066 -2.167 -3.979 1.00 90.19 106 ARG A N 1
ATOM 869 C CA . ARG A 1 106 ? 22.376 -2.149 -4.655 1.00 90.19 106 ARG A CA 1
ATOM 870 C C . ARG A 1 106 ? 22.322 -1.557 -6.062 1.00 90.19 106 ARG A C 1
ATOM 872 O O . ARG A 1 106 ? 23.371 -1.292 -6.640 1.00 90.19 106 ARG A O 1
ATOM 879 N N . PHE A 1 107 ? 21.128 -1.381 -6.622 1.00 85.94 107 PHE A N 1
ATOM 880 C CA . PHE A 1 107 ? 20.975 -0.920 -7.991 1.00 85.94 107 PHE A CA 1
ATOM 881 C C . PHE A 1 107 ? 21.489 0.525 -8.147 1.00 85.94 107 PHE A C 1
ATOM 883 O O . PHE A 1 107 ? 21.100 1.390 -7.355 1.00 85.94 107 PHE A O 1
ATOM 890 N N . PRO A 1 108 ? 22.335 0.823 -9.154 1.00 87.12 108 PRO A N 1
ATOM 891 C CA . PRO A 1 108 ? 22.866 2.165 -9.371 1.00 87.12 108 PRO A CA 1
ATOM 892 C C . PRO A 1 108 ? 21.744 3.116 -9.813 1.00 87.12 108 PRO A C 1
ATOM 894 O O . PRO A 1 108 ? 21.335 3.157 -10.973 1.00 87.12 108 PRO A O 1
ATOM 897 N N . LYS A 1 109 ? 21.221 3.901 -8.865 1.00 82.12 109 LYS A N 1
ATOM 898 C CA . LYS A 1 109 ? 20.086 4.814 -9.097 1.00 82.12 109 LYS A CA 1
ATOM 899 C C . LYS A 1 109 ? 20.425 5.959 -10.056 1.00 82.12 109 LYS A C 1
ATOM 901 O O . LYS A 1 109 ? 19.522 6.506 -10.689 1.00 82.12 109 LYS A O 1
ATOM 906 N N . ASP A 1 110 ? 21.710 6.272 -10.213 1.00 82.88 110 ASP A N 1
ATOM 907 C CA . ASP A 1 110 ? 22.214 7.282 -11.154 1.00 82.88 110 ASP A CA 1
ATOM 908 C C . ASP A 1 110 ? 2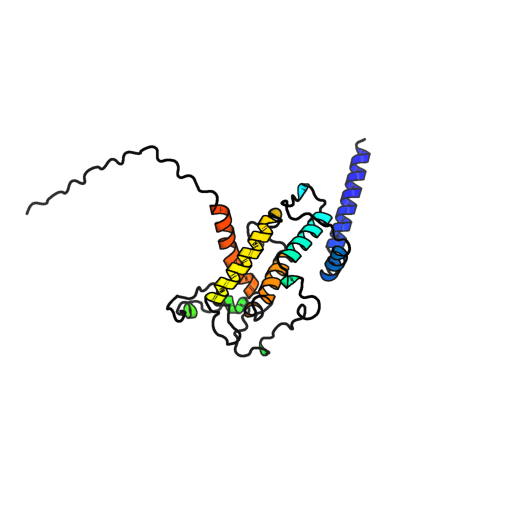2.018 6.874 -12.617 1.00 82.88 110 ASP A C 1
ATOM 910 O O . ASP A 1 110 ? 21.906 7.721 -13.500 1.00 82.88 110 ASP A O 1
ATOM 914 N N . THR A 1 111 ? 21.916 5.571 -12.892 1.00 78.12 111 THR A N 1
ATOM 915 C CA . THR A 1 111 ? 21.566 5.081 -14.229 1.00 78.12 111 THR A CA 1
ATOM 916 C C . THR A 1 111 ? 20.112 5.408 -14.570 1.00 78.12 111 THR A C 1
ATOM 918 O O . THR A 1 111 ? 19.769 5.566 -15.738 1.00 78.12 111 THR A O 1
ATOM 921 N N . LEU A 1 112 ? 19.255 5.549 -13.555 1.00 73.44 112 LEU A N 1
ATOM 922 C CA . LEU A 1 112 ? 17.826 5.755 -13.743 1.00 73.44 112 LEU A CA 1
ATOM 923 C C . LEU A 1 112 ? 17.377 7.211 -13.620 1.00 73.44 112 LEU A C 1
ATOM 925 O O . LEU A 1 112 ? 16.295 7.541 -14.093 1.00 73.44 112 LEU A O 1
ATOM 929 N N . SER A 1 113 ? 18.179 8.092 -13.018 1.00 70.00 113 SER A N 1
ATOM 930 C CA . SER A 1 113 ? 17.867 9.529 -12.918 1.00 70.00 113 SER A CA 1
ATOM 931 C C . SER A 1 113 ? 17.756 10.217 -14.283 1.00 70.00 113 SER A C 1
ATOM 933 O O . SER A 1 113 ? 17.203 11.308 -14.379 1.00 70.00 113 SER A O 1
ATOM 935 N N . LYS A 1 114 ? 18.248 9.563 -15.340 1.00 83.31 114 LYS A N 1
ATOM 936 C CA . LYS A 1 114 ? 18.145 10.008 -16.733 1.00 83.31 114 LYS A CA 1
ATOM 937 C C . LYS A 1 114 ? 16.874 9.526 -17.437 1.00 83.31 114 LYS A C 1
ATOM 939 O O . LYS A 1 114 ? 16.657 9.886 -18.591 1.00 83.31 114 LYS A O 1
ATOM 944 N N . LEU A 1 115 ? 16.060 8.693 -16.787 1.00 85.94 115 LEU A N 1
ATOM 945 C CA . LEU A 1 115 ? 14.827 8.193 -17.380 1.00 85.94 115 LEU A CA 1
ATOM 946 C C . LEU A 1 115 ? 13.737 9.257 -17.280 1.00 85.94 115 LEU A C 1
ATOM 948 O O . LEU A 1 115 ? 13.425 9.766 -16.200 1.00 85.94 115 LEU A O 1
ATOM 952 N N . SER A 1 116 ? 13.133 9.535 -18.429 1.00 90.44 116 SER A N 1
ATOM 953 C CA . SER A 1 116 ? 12.010 10.447 -18.570 1.00 90.44 116 SER A CA 1
ATOM 954 C C . SER A 1 116 ? 10.880 9.748 -19.306 1.00 90.44 116 SER A C 1
ATOM 956 O O . SER A 1 116 ? 11.104 8.913 -20.183 1.00 90.44 116 SER A O 1
ATOM 958 N N . TYR A 1 117 ? 9.651 10.106 -18.957 1.00 89.06 117 TYR A N 1
ATOM 959 C CA . TYR A 1 117 ? 8.483 9.734 -19.744 1.00 89.06 117 TYR A CA 1
ATOM 960 C C . TYR A 1 117 ? 8.539 10.394 -21.136 1.00 89.06 117 TYR A C 1
ATOM 962 O O . TYR A 1 117 ? 9.244 11.393 -21.306 1.00 89.06 117 TYR A O 1
ATOM 970 N N . PRO A 1 118 ?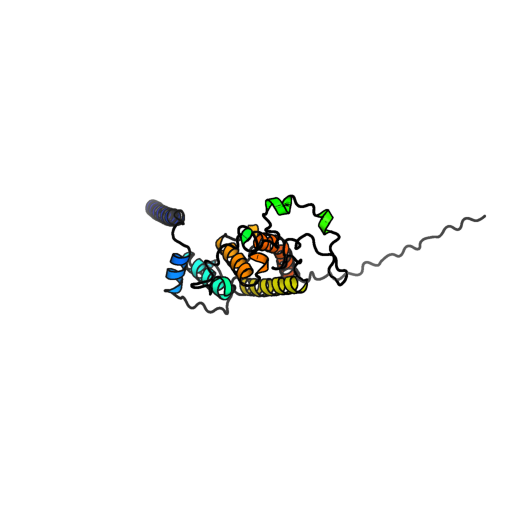 7.750 9.922 -22.123 1.00 89.62 118 PRO A N 1
ATOM 971 C CA . PRO A 1 118 ? 7.698 10.529 -23.459 1.00 89.62 118 PRO A CA 1
ATOM 972 C C . PRO A 1 118 ? 7.365 12.030 -23.465 1.00 89.62 118 PRO A C 1
ATOM 974 O O . PRO A 1 118 ? 7.722 12.743 -24.393 1.00 89.62 118 PRO A O 1
ATOM 977 N N . ASN A 1 119 ? 6.715 12.528 -22.408 1.00 89.81 119 ASN A N 1
ATOM 978 C CA . ASN A 1 119 ? 6.408 13.948 -22.209 1.00 89.81 119 ASN A CA 1
ATOM 979 C C . ASN A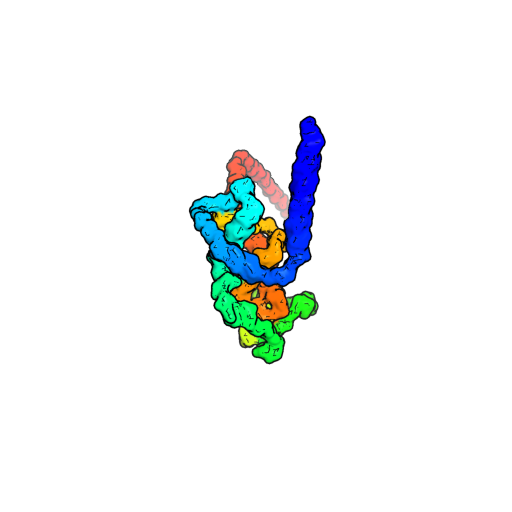 1 119 ? 7.555 14.761 -21.567 1.00 89.81 119 ASN A C 1
ATOM 981 O O . ASN A 1 119 ? 7.329 15.888 -21.132 1.00 89.81 119 ASN A O 1
ATOM 985 N N . GLY A 1 120 ? 8.753 14.184 -21.429 1.00 91.12 120 GLY A N 1
ATOM 986 C CA . GLY A 1 120 ? 9.931 14.829 -20.846 1.00 91.12 120 GLY A CA 1
ATOM 987 C C . GLY A 1 120 ? 9.957 14.889 -19.315 1.00 91.12 120 GLY A C 1
ATOM 988 O O . GLY A 1 120 ? 10.949 15.344 -18.748 1.00 91.12 120 GLY A O 1
ATOM 989 N N . LYS A 1 121 ? 8.915 14.422 -18.612 1.00 89.44 121 LYS A N 1
ATOM 990 C CA . LYS A 1 121 ? 8.910 14.411 -17.141 1.00 89.44 121 LYS A CA 1
ATOM 991 C C . LYS A 1 121 ? 9.878 13.357 -16.610 1.00 89.44 121 LYS A C 1
ATOM 993 O O . LYS A 1 121 ? 9.752 12.180 -16.944 1.00 89.44 121 LYS A O 1
ATOM 998 N N . VAL A 1 122 ? 10.786 13.783 -15.736 1.00 89.44 122 VAL A N 1
ATOM 999 C CA . VAL A 1 122 ? 11.737 12.904 -15.044 1.00 89.44 122 VAL A CA 1
ATOM 1000 C C . VAL A 1 122 ? 10.984 11.938 -14.132 1.00 89.44 122 VAL A C 1
ATOM 1002 O O . VAL A 1 122 ? 10.077 12.334 -13.393 1.00 89.44 122 VAL A O 1
ATOM 1005 N N . ILE A 1 123 ? 11.361 10.664 -14.180 1.00 88.44 123 ILE A N 1
ATOM 1006 C CA . ILE A 1 123 ? 10.735 9.624 -13.367 1.00 88.44 123 ILE A CA 1
ATOM 1007 C C . ILE A 1 123 ? 11.326 9.655 -11.954 1.00 88.44 123 ILE A C 1
ATOM 1009 O O . ILE A 1 123 ? 12.541 9.695 -11.766 1.00 88.44 123 ILE A O 1
ATOM 1013 N N . SER A 1 124 ? 10.464 9.627 -10.933 1.00 88.75 124 SER A N 1
ATOM 1014 C CA . SER A 1 124 ? 10.924 9.619 -9.543 1.00 88.75 124 SER A CA 1
ATOM 1015 C C . SER A 1 124 ? 11.659 8.323 -9.222 1.00 88.75 124 SER A C 1
ATOM 1017 O O . SER A 1 124 ? 11.101 7.236 -9.364 1.00 88.75 124 SER A O 1
ATOM 1019 N N . GLN A 1 125 ? 12.871 8.435 -8.671 1.00 88.12 125 GLN A N 1
ATOM 1020 C CA . GLN A 1 125 ? 13.651 7.270 -8.247 1.00 88.12 125 GLN A CA 1
ATOM 1021 C C . GLN A 1 125 ? 12.908 6.361 -7.262 1.00 88.12 125 GLN A C 1
ATOM 1023 O O . GLN A 1 125 ? 13.155 5.159 -7.212 1.00 88.12 125 GLN A O 1
ATOM 1028 N N . LYS A 1 126 ? 11.980 6.932 -6.491 1.00 87.44 126 LYS A N 1
ATOM 1029 C CA . LYS A 1 126 ? 11.203 6.232 -5.467 1.00 87.44 126 LYS A CA 1
ATOM 1030 C C . LYS A 1 126 ? 10.171 5.266 -6.033 1.00 87.44 126 LYS A C 1
ATOM 1032 O O . LYS A 1 126 ? 9.671 4.441 -5.287 1.00 87.44 126 LYS A O 1
ATOM 1037 N N . THR A 1 127 ? 9.837 5.364 -7.316 1.00 88.19 127 THR A N 1
ATOM 1038 C CA . THR A 1 127 ? 8.763 4.571 -7.930 1.00 88.19 127 THR A CA 1
ATOM 1039 C C . THR A 1 127 ? 9.235 3.713 -9.097 1.00 88.19 127 THR A C 1
ATOM 1041 O O . THR A 1 127 ? 8.446 2.994 -9.697 1.00 88.19 127 THR A O 1
ATOM 1044 N N . LEU A 1 128 ? 10.527 3.758 -9.415 1.00 89.94 128 LEU A N 1
ATOM 1045 C CA . LEU A 1 128 ? 11.116 3.069 -10.563 1.00 89.94 128 LEU A CA 1
ATOM 1046 C C . LEU A 1 128 ? 11.113 1.542 -10.467 1.00 89.94 128 LEU A C 1
ATOM 1048 O O . LEU A 1 128 ? 11.279 0.873 -11.479 1.00 89.94 128 LEU A O 1
ATOM 1052 N N . PHE A 1 129 ? 10.915 0.985 -9.274 1.00 90.81 129 PHE A N 1
ATOM 1053 C CA . PHE A 1 129 ? 10.767 -0.459 -9.101 1.00 90.81 129 PHE A CA 1
ATOM 1054 C C . PHE A 1 129 ? 9.424 -0.998 -9.626 1.00 90.81 129 PHE A C 1
ATOM 1056 O O . PHE A 1 129 ? 9.241 -2.217 -9.697 1.00 90.81 129 PHE A O 1
ATOM 1063 N N . LEU A 1 130 ? 8.470 -0.115 -9.951 1.00 92.56 130 LEU A N 1
ATOM 1064 C CA . LEU A 1 130 ? 7.195 -0.490 -10.553 1.00 92.56 130 LEU A CA 1
ATOM 1065 C C . LEU A 1 130 ? 7.340 -0.575 -12.072 1.00 92.56 130 LEU A C 1
ATOM 1067 O O . LEU A 1 130 ? 7.431 0.428 -12.781 1.00 92.56 130 LEU A O 1
ATOM 1071 N N . GLU A 1 131 ? 7.354 -1.815 -12.545 1.00 90.75 131 GLU A N 1
ATOM 1072 C CA . GLU A 1 131 ? 7.443 -2.188 -13.949 1.00 90.75 131 GLU A CA 1
ATOM 1073 C C . GLU A 1 131 ? 6.173 -2.951 -14.332 1.00 90.75 131 GLU A C 1
ATOM 1075 O O . GLU A 1 131 ? 5.628 -3.726 -13.542 1.00 90.75 131 GLU A O 1
ATOM 1080 N N . THR A 1 132 ? 5.711 -2.705 -15.550 1.00 90.50 132 THR A N 1
ATOM 1081 C CA . THR A 1 132 ? 4.616 -3.428 -16.199 1.00 90.50 132 THR A CA 1
ATOM 1082 C C . THR A 1 132 ? 5.065 -4.825 -16.631 1.00 90.50 132 THR A C 1
ATOM 1084 O O . THR A 1 132 ? 6.251 -5.160 -16.585 1.00 90.50 132 THR A O 1
ATOM 1087 N N . ARG A 1 133 ? 4.115 -5.642 -17.105 1.00 86.62 133 ARG A N 1
ATOM 1088 C CA . ARG A 1 133 ? 4.399 -6.999 -17.595 1.00 86.62 133 ARG A CA 1
ATOM 1089 C C . ARG A 1 133 ? 5.398 -7.041 -18.759 1.00 86.62 133 ARG A C 1
ATOM 1091 O O . ARG A 1 133 ? 6.133 -8.011 -18.895 1.00 86.62 133 ARG A O 1
ATOM 1098 N N . ASP A 1 134 ? 5.454 -5.972 -19.546 1.00 89.25 134 ASP A N 1
ATOM 1099 C CA . ASP A 1 134 ? 6.338 -5.849 -20.709 1.00 89.25 134 ASP A CA 1
ATOM 1100 C C . ASP A 1 134 ? 7.685 -5.198 -20.359 1.00 89.25 134 ASP A C 1
ATOM 1102 O O . ASP A 1 134 ? 8.357 -4.645 -21.232 1.00 89.25 134 ASP A O 1
ATOM 1106 N N . SER A 1 135 ? 8.048 -5.172 -19.071 1.00 87.56 135 SER A N 1
ATOM 1107 C CA . SER A 1 135 ? 9.314 -4.606 -18.572 1.00 87.56 135 SER A CA 1
ATOM 1108 C C . SER A 1 135 ? 9.476 -3.108 -18.812 1.00 87.56 135 SER A C 1
ATOM 1110 O O . SER A 1 135 ? 10.569 -2.553 -18.694 1.00 87.56 135 SER A O 1
ATOM 1112 N N . LYS A 1 136 ? 8.377 -2.429 -19.144 1.00 90.75 136 LYS A N 1
ATOM 1113 C CA . LYS A 1 136 ? 8.324 -0.972 -19.238 1.00 90.75 136 LYS A CA 1
ATOM 1114 C C . LYS A 1 136 ? 8.018 -0.398 -17.869 1.00 90.75 136 LYS A C 1
ATOM 1116 O O . LYS A 1 136 ? 7.232 -0.972 -17.116 1.00 90.75 136 LYS A O 1
ATOM 1121 N N . ILE A 1 137 ? 8.595 0.757 -17.570 1.00 90.50 137 ILE A N 1
ATOM 1122 C CA . ILE A 1 137 ? 8.275 1.512 -16.356 1.00 90.50 137 ILE A CA 1
ATOM 1123 C C . ILE A 1 137 ? 6.779 1.830 -16.364 1.00 90.50 137 ILE A C 1
ATOM 1125 O O . ILE A 1 137 ? 6.230 2.164 -17.416 1.00 90.50 137 ILE A O 1
ATOM 1129 N N . ALA A 1 138 ? 6.128 1.699 -15.209 1.00 93.19 138 ALA A N 1
ATOM 1130 C CA . ALA A 1 138 ? 4.712 2.011 -15.079 1.00 93.19 138 ALA A CA 1
ATOM 1131 C C . ALA A 1 138 ? 4.413 3.447 -15.546 1.00 93.19 138 ALA A C 1
ATOM 1133 O O . ALA A 1 138 ? 5.163 4.382 -15.263 1.00 93.19 138 ALA A O 1
ATOM 1134 N N . ASP A 1 139 ? 3.314 3.616 -16.278 1.00 93.06 139 ASP A N 1
ATOM 1135 C CA . ASP A 1 139 ? 2.875 4.916 -16.785 1.00 93.06 139 ASP A CA 1
ATOM 1136 C C . ASP A 1 139 ? 2.484 5.866 -15.626 1.00 93.06 139 ASP A C 1
ATOM 1138 O O . ASP A 1 139 ? 1.974 5.397 -14.599 1.00 93.06 139 ASP A O 1
ATOM 1142 N N . PRO A 1 140 ? 2.656 7.202 -15.749 1.00 92.31 140 PRO A N 1
ATOM 1143 C CA . PRO A 1 140 ? 2.212 8.161 -14.734 1.00 92.31 140 PRO A CA 1
ATOM 1144 C C . PRO A 1 140 ? 0.753 7.980 -14.304 1.00 92.31 140 PRO A C 1
ATOM 1146 O O . PRO A 1 140 ? 0.420 8.229 -13.141 1.00 92.31 140 PRO A O 1
ATOM 1149 N N . GLN A 1 141 ? -0.111 7.542 -15.221 1.00 94.25 141 GLN A N 1
ATOM 1150 C CA . GLN A 1 141 ? -1.517 7.286 -14.952 1.00 94.25 141 GLN A CA 1
ATOM 1151 C C . GLN A 1 141 ? -1.710 6.121 -13.975 1.00 94.25 141 GLN A C 1
ATOM 1153 O O . GLN A 1 141 ? -2.575 6.208 -13.108 1.00 94.25 141 GLN A O 1
ATOM 1158 N N . ILE A 1 142 ? -0.870 5.081 -14.025 1.00 94.38 142 ILE A N 1
ATOM 1159 C CA . ILE A 1 142 ? -0.914 3.970 -13.059 1.00 94.38 142 ILE A CA 1
ATOM 1160 C C . ILE A 1 142 ? -0.641 4.504 -11.649 1.00 94.38 142 ILE A C 1
ATOM 1162 O O . ILE A 1 142 ? -1.400 4.235 -10.723 1.00 94.38 142 ILE A O 1
ATOM 1166 N N . PHE A 1 143 ? 0.377 5.352 -11.478 1.00 94.12 143 PHE A N 1
ATOM 1167 C CA . PHE A 1 143 ? 0.670 5.973 -10.180 1.00 94.12 143 PHE A CA 1
ATOM 1168 C C . PHE A 1 143 ? -0.425 6.921 -9.694 1.00 94.12 143 PHE A C 1
ATOM 1170 O O . PHE A 1 143 ? -0.605 7.089 -8.487 1.00 94.12 143 PHE A O 1
ATOM 1177 N N . LYS A 1 144 ? -1.126 7.595 -10.608 1.00 94.94 144 LYS A N 1
ATOM 1178 C CA . LYS A 1 144 ? -2.307 8.390 -10.264 1.00 94.94 144 LYS A CA 1
ATOM 1179 C C . LYS A 1 144 ? -3.414 7.479 -9.725 1.00 94.94 144 LYS A C 1
ATOM 1181 O O . LYS A 1 144 ? -3.864 7.713 -8.609 1.00 94.94 144 LYS A O 1
ATOM 1186 N N . ASN A 1 145 ? -3.735 6.401 -10.439 1.00 96.88 145 ASN A N 1
ATOM 1187 C CA . ASN A 1 145 ? -4.764 5.439 -10.041 1.00 96.88 145 ASN A CA 1
ATOM 1188 C C . ASN A 1 145 ? -4.441 4.767 -8.694 1.00 96.88 145 ASN A C 1
ATOM 1190 O O . ASN A 1 145 ? -5.317 4.657 -7.843 1.00 96.88 145 ASN A O 1
ATOM 1194 N N . ILE A 1 146 ? -3.181 4.367 -8.463 1.00 96.69 146 ILE A N 1
ATOM 1195 C CA . ILE A 1 146 ? -2.745 3.785 -7.180 1.00 96.69 146 ILE A CA 1
ATOM 1196 C C . ILE A 1 146 ? -2.974 4.771 -6.032 1.00 96.69 146 ILE A C 1
ATOM 1198 O O . ILE A 1 146 ? -3.502 4.393 -4.987 1.00 96.69 146 ILE A O 1
ATOM 1202 N N . ARG A 1 147 ? -2.596 6.043 -6.218 1.00 96.50 147 ARG A N 1
ATOM 1203 C CA . ARG A 1 147 ? -2.794 7.074 -5.193 1.00 96.50 147 ARG A CA 1
ATOM 1204 C C . ARG A 1 147 ? -4.269 7.327 -4.937 1.00 96.50 147 ARG A C 1
ATOM 1206 O O . ARG A 1 147 ? -4.652 7.352 -3.780 1.00 96.50 147 ARG A O 1
ATOM 1213 N N . GLU A 1 148 ? -5.081 7.498 -5.975 1.00 96.62 148 GLU A N 1
ATOM 1214 C CA . GLU A 1 148 ? -6.527 7.721 -5.836 1.00 96.62 148 GLU A CA 1
ATOM 1215 C C . GLU A 1 148 ? -7.207 6.562 -5.101 1.00 96.62 148 GLU A C 1
ATOM 1217 O O . GLU A 1 148 ? -7.995 6.792 -4.185 1.00 96.62 148 GLU A O 1
ATOM 1222 N N . HIS A 1 149 ? -6.833 5.323 -5.433 1.00 97.50 149 HIS A N 1
ATOM 1223 C CA . HIS A 1 149 ? -7.304 4.133 -4.732 1.00 97.50 149 HIS A CA 1
ATOM 1224 C C . HIS A 1 149 ? -6.924 4.163 -3.250 1.00 97.50 149 HIS A C 1
ATOM 1226 O O . HIS A 1 149 ? -7.798 4.066 -2.391 1.00 97.50 149 HIS A O 1
ATOM 1232 N N . LEU A 1 150 ? -5.640 4.357 -2.936 1.00 97.62 150 LEU A N 1
ATOM 1233 C CA . LEU A 1 150 ? -5.171 4.403 -1.551 1.00 97.62 150 LEU A CA 1
ATOM 1234 C C . LEU A 1 150 ? -5.792 5.563 -0.762 1.00 97.62 150 LEU A C 1
ATOM 1236 O O . LEU A 1 150 ? -6.243 5.341 0.356 1.00 97.62 150 LEU A O 1
ATOM 1240 N N . HIS A 1 151 ? -5.873 6.764 -1.340 1.00 96.56 151 HIS A N 1
ATOM 1241 C CA . HIS A 1 151 ? -6.557 7.910 -0.736 1.00 96.56 151 HIS A CA 1
ATOM 1242 C C . HIS A 1 151 ? -7.995 7.546 -0.371 1.00 96.56 151 HIS A C 1
ATOM 1244 O O . HIS A 1 151 ? -8.362 7.613 0.795 1.00 96.56 151 HIS A O 1
ATOM 1250 N N . SER A 1 152 ? -8.777 7.050 -1.334 1.00 96.38 152 SER A N 1
ATOM 1251 C CA . SER A 1 152 ? -10.169 6.667 -1.095 1.00 96.38 152 SER A CA 1
ATOM 1252 C C . SER A 1 152 ? -10.315 5.648 0.044 1.00 96.38 152 SER A C 1
ATOM 1254 O O . SER A 1 152 ? -11.211 5.789 0.882 1.00 96.38 152 SER A O 1
ATOM 1256 N N . ARG A 1 153 ? -9.429 4.643 0.121 1.00 97.19 153 ARG A N 1
ATOM 1257 C CA . ARG A 1 153 ? -9.474 3.630 1.189 1.00 97.19 153 ARG A CA 1
ATOM 1258 C C . ARG A 1 153 ? -9.089 4.198 2.549 1.00 97.19 153 ARG A C 1
ATOM 1260 O O . ARG A 1 153 ? -9.804 3.967 3.520 1.00 97.19 153 ARG A O 1
ATOM 1267 N N . PHE A 1 154 ? -7.989 4.938 2.628 1.00 97.00 154 PHE A N 1
ATOM 1268 C CA . PHE A 1 154 ? -7.515 5.493 3.892 1.00 97.00 154 PHE A CA 1
ATOM 1269 C C . PHE A 1 154 ? -8.426 6.606 4.420 1.00 97.00 154 PHE A C 1
ATOM 1271 O O . PHE A 1 154 ? -8.671 6.636 5.620 1.00 97.00 154 PHE A O 1
ATOM 1278 N N . ASP A 1 155 ? -9.008 7.436 3.552 1.00 95.06 155 ASP A N 1
ATOM 1279 C CA . ASP A 1 155 ? -9.995 8.450 3.944 1.00 95.06 155 ASP A CA 1
ATOM 1280 C C . ASP A 1 155 ? -11.275 7.780 4.487 1.00 95.06 155 ASP A C 1
ATOM 1282 O O . ASP A 1 155 ? -11.832 8.201 5.504 1.00 95.06 155 ASP A O 1
ATOM 1286 N N . SER A 1 156 ? -11.712 6.673 3.868 1.00 95.12 156 SER A N 1
ATOM 1287 C CA . SER A 1 156 ? -12.837 5.869 4.374 1.00 95.12 156 SER A CA 1
ATOM 1288 C C . SER A 1 156 ? -12.518 5.240 5.734 1.00 95.12 156 SER A C 1
ATOM 1290 O O . SER A 1 156 ? -13.347 5.272 6.642 1.00 95.12 156 SER A O 1
ATOM 1292 N N . LEU A 1 157 ? -11.312 4.685 5.893 1.00 95.50 157 LEU A N 1
ATOM 1293 C CA . LEU A 1 157 ? -10.860 4.084 7.149 1.00 95.50 157 LEU A CA 1
ATOM 1294 C C . LEU A 1 157 ? -10.748 5.129 8.267 1.00 95.50 157 LEU A C 1
ATOM 1296 O O . LEU A 1 157 ? -11.194 4.867 9.380 1.00 95.50 157 LEU A O 1
ATOM 1300 N N . GLU A 1 158 ? -10.206 6.311 7.965 1.00 94.88 158 GLU A N 1
ATOM 1301 C CA . GLU A 1 158 ? -10.111 7.434 8.901 1.00 94.88 158 GLU A CA 1
ATOM 1302 C C . GLU A 1 158 ? -11.491 7.942 9.314 1.00 94.88 158 GLU A C 1
ATOM 1304 O O . GLU A 1 158 ? -11.695 8.244 10.484 1.00 94.88 158 GLU A O 1
ATOM 1309 N N . THR A 1 159 ? -12.454 7.966 8.391 1.00 92.69 159 THR A N 1
ATOM 1310 C CA . THR A 1 159 ? -13.833 8.379 8.684 1.00 92.69 159 THR A CA 1
ATOM 1311 C C . THR A 1 159 ? -14.547 7.387 9.609 1.00 92.69 159 THR A C 1
ATOM 1313 O O . THR A 1 159 ? -15.216 7.797 10.555 1.00 92.69 159 THR A O 1
ATOM 1316 N N . ILE A 1 160 ? -14.419 6.081 9.349 1.00 93.25 160 ILE A N 1
ATOM 1317 C CA . ILE A 1 160 ? -15.169 5.038 10.073 1.00 93.25 160 ILE A CA 1
ATOM 1318 C C . ILE A 1 160 ? -14.503 4.694 11.414 1.00 93.25 160 ILE A C 1
ATOM 1320 O O . ILE A 1 160 ? -15.176 4.549 12.436 1.00 93.25 160 ILE A O 1
ATOM 1324 N N . MET A 1 161 ? -13.177 4.537 11.419 1.00 94.94 161 MET A N 1
ATOM 1325 C CA . MET A 1 161 ? -12.414 4.108 12.590 1.00 94.94 161 MET A CA 1
ATOM 1326 C C . MET A 1 161 ? -11.090 4.889 12.700 1.00 94.94 161 MET A C 1
ATOM 1328 O O . MET A 1 161 ? -10.011 4.331 12.469 1.00 94.94 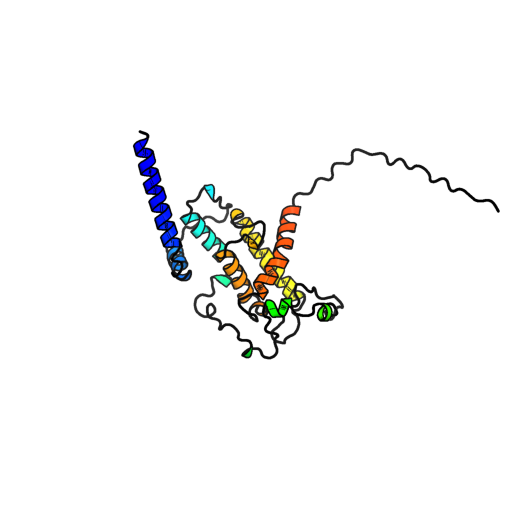161 MET A O 1
ATOM 1332 N N . PRO A 1 162 ? -11.142 6.173 13.115 1.00 94.50 162 PRO A N 1
ATOM 1333 C CA . PRO A 1 162 ? -9.956 7.024 13.221 1.00 94.50 162 PRO A CA 1
ATOM 1334 C C . PRO A 1 162 ? -8.854 6.430 14.112 1.00 94.50 162 PRO A C 1
ATOM 1336 O O . PRO A 1 162 ? -7.671 6.644 13.861 1.00 94.50 162 PRO A O 1
ATOM 1339 N N . SER A 1 163 ? -9.225 5.646 15.133 1.00 93.00 163 SER A N 1
ATOM 1340 C CA . SER A 1 163 ? -8.291 4.994 16.062 1.00 93.00 163 SER A CA 1
ATOM 1341 C C . SER A 1 163 ? -7.373 3.957 15.412 1.00 93.00 163 SER A C 1
ATOM 1343 O O . SER A 1 163 ? -6.343 3.616 15.991 1.00 93.00 163 SER A O 1
ATOM 1345 N N . VAL A 1 164 ? -7.728 3.437 14.233 1.00 94.56 164 VAL A N 1
ATOM 1346 C CA . VAL A 1 164 ? -6.874 2.513 13.470 1.00 94.56 164 VAL A CA 1
ATOM 1347 C C . VAL A 1 164 ? -5.805 3.261 12.679 1.00 94.56 164 VAL A C 1
ATOM 1349 O O . VAL A 1 164 ? -4.776 2.674 12.350 1.00 94.56 164 VAL A O 1
ATOM 1352 N N . ILE A 1 165 ? -5.996 4.553 12.403 1.00 95.75 165 ILE A N 1
ATOM 1353 C CA . ILE A 1 165 ? -5.031 5.334 11.637 1.00 95.75 165 ILE A CA 1
ATOM 1354 C C . ILE A 1 165 ? -3.827 5.690 12.501 1.00 95.75 165 ILE A C 1
ATOM 1356 O O . ILE A 1 165 ? -3.901 6.493 13.430 1.00 95.75 165 ILE A O 1
ATOM 1360 N N . MET A 1 166 ? -2.676 5.138 12.139 1.00 95.94 166 MET A N 1
ATOM 1361 C CA . MET A 1 166 ? -1.444 5.342 12.890 1.00 95.94 166 MET A CA 1
ATOM 1362 C C . MET A 1 166 ? -0.639 6.549 12.400 1.00 95.94 166 MET A C 1
ATOM 1364 O O . MET A 1 166 ? -0.790 7.033 11.277 1.00 95.94 166 MET A O 1
ATOM 1368 N N . LYS A 1 167 ? 0.280 7.046 13.233 1.00 94.88 167 LYS A N 1
ATOM 1369 C CA . LYS A 1 167 ? 1.127 8.193 12.869 1.00 94.88 167 LYS A CA 1
ATOM 1370 C C . LYS A 1 167 ? 2.113 7.858 11.747 1.00 94.88 167 LYS A C 1
ATOM 1372 O O . LYS A 1 167 ? 2.351 8.696 10.879 1.00 94.88 167 LYS A O 1
ATOM 1377 N N . THR A 1 168 ? 2.678 6.652 11.755 1.00 96.00 168 THR A N 1
ATOM 1378 C CA . THR A 1 168 ? 3.597 6.172 10.714 1.00 96.00 168 THR A CA 1
ATOM 1379 C C . THR A 1 168 ? 3.171 4.801 10.211 1.00 96.00 168 THR A C 1
ATOM 1381 O O . THR A 1 168 ? 2.513 4.038 10.922 1.00 96.00 168 THR A O 1
ATOM 1384 N N . TRP A 1 169 ? 3.562 4.460 8.985 1.00 96.44 169 TRP A N 1
ATOM 1385 C CA . TRP A 1 169 ? 3.230 3.161 8.405 1.00 96.44 169 TRP A CA 1
ATOM 1386 C C . TRP A 1 169 ? 3.799 1.996 9.237 1.00 96.44 169 TRP A C 1
ATOM 1388 O O . TRP A 1 169 ? 3.143 0.984 9.472 1.00 96.44 169 TRP A O 1
ATOM 1398 N N . GLU A 1 170 ? 4.995 2.182 9.789 1.00 95.50 170 GLU A N 1
ATOM 1399 C CA . GLU A 1 170 ? 5.714 1.206 10.607 1.00 95.50 170 GLU A CA 1
ATOM 1400 C C . GLU A 1 170 ? 5.118 1.009 12.008 1.00 95.50 170 GLU A C 1
ATOM 1402 O O . GLU A 1 170 ? 5.611 0.161 12.753 1.00 95.50 170 GLU A O 1
ATOM 1407 N N . THR A 1 171 ? 4.063 1.743 12.368 1.00 96.38 171 THR A N 1
ATOM 1408 C CA . THR A 1 171 ? 3.332 1.550 13.633 1.00 96.38 171 THR A CA 1
ATOM 1409 C C . THR A 1 171 ? 2.035 0.757 13.481 1.00 96.38 171 THR A C 1
ATOM 1411 O O . THR A 1 171 ? 1.481 0.332 14.488 1.00 96.38 171 THR A O 1
ATOM 1414 N N . TYR A 1 172 ? 1.575 0.483 12.253 1.00 96.12 172 TYR A N 1
ATOM 1415 C CA . TYR A 1 172 ? 0.438 -0.424 12.040 1.00 96.12 172 TYR A CA 1
ATOM 1416 C C . TYR A 1 172 ? 0.774 -1.845 12.480 1.00 96.12 172 TYR A C 1
ATOM 1418 O O . TYR A 1 172 ? 1.906 -2.291 12.296 1.00 96.12 172 TYR A O 1
ATOM 1426 N N . ASP A 1 173 ? -0.198 -2.586 12.997 1.00 94.69 173 ASP A N 1
ATOM 1427 C CA . ASP A 1 173 ? -0.028 -4.020 13.215 1.00 94.69 173 ASP A CA 1
ATOM 1428 C C . ASP A 1 173 ? 0.103 -4.790 11.883 1.00 94.69 173 ASP A C 1
ATOM 1430 O O . ASP A 1 173 ? -0.191 -4.270 10.800 1.00 94.69 173 ASP A O 1
ATOM 1434 N N . LEU A 1 174 ? 0.580 -6.035 11.962 1.00 92.50 174 LEU A N 1
ATOM 1435 C CA . LEU A 1 174 ? 0.821 -6.867 10.780 1.00 92.50 174 LEU A CA 1
ATOM 1436 C C . LEU A 1 174 ? -0.462 -7.157 9.991 1.00 92.50 174 LEU A C 1
ATOM 1438 O O . LEU A 1 174 ? -0.413 -7.144 8.766 1.00 92.50 174 LEU A O 1
ATOM 1442 N N . ALA A 1 175 ? -1.605 -7.333 10.659 1.00 91.62 175 ALA A N 1
ATOM 1443 C CA . ALA A 1 175 ? -2.856 -7.673 9.990 1.00 91.62 175 ALA A CA 1
ATOM 1444 C C . ALA A 1 175 ? -3.349 -6.526 9.092 1.00 91.62 175 ALA A C 1
ATOM 1446 O O . ALA A 1 175 ? -3.689 -6.764 7.934 1.00 91.62 175 ALA A O 1
ATOM 1447 N N . VAL A 1 176 ? -3.301 -5.267 9.560 1.00 95.31 176 VAL A N 1
ATOM 1448 C CA . VAL A 1 176 ? -3.635 -4.116 8.695 1.00 95.31 176 VAL A CA 1
ATOM 1449 C C . VAL A 1 176 ? -2.664 -4.023 7.526 1.00 95.31 176 VAL A C 1
ATOM 1451 O O . VAL A 1 176 ? -3.092 -3.836 6.388 1.00 95.31 176 VAL A O 1
ATOM 1454 N N . ARG A 1 177 ? -1.356 -4.168 7.774 1.00 95.88 177 ARG A N 1
ATOM 1455 C CA . ARG A 1 177 ? -0.367 -4.094 6.689 1.00 95.88 177 ARG A CA 1
ATOM 1456 C C . ARG A 1 177 ? -0.626 -5.155 5.629 1.00 95.88 177 ARG A C 1
ATOM 1458 O O . ARG A 1 177 ? -0.597 -4.832 4.444 1.00 95.88 177 ARG A O 1
ATOM 1465 N N . ASP A 1 178 ? -0.902 -6.383 6.048 1.00 93.62 178 ASP A N 1
ATOM 1466 C CA . ASP A 1 178 ? -1.162 -7.504 5.151 1.00 93.62 178 ASP A CA 1
ATOM 1467 C C . ASP A 1 178 ? -2.426 -7.286 4.323 1.00 93.62 178 ASP A C 1
ATOM 1469 O O . ASP A 1 178 ? -2.398 -7.508 3.111 1.00 93.62 178 ASP A O 1
ATOM 1473 N N . VAL A 1 179 ? -3.500 -6.777 4.933 1.00 95.19 179 VAL A N 1
ATOM 1474 C CA . VAL A 1 179 ? -4.737 -6.414 4.229 1.00 95.19 179 VAL A CA 1
ATOM 1475 C C . VAL A 1 179 ? -4.469 -5.370 3.146 1.00 95.19 179 VAL A C 1
ATOM 1477 O O . VAL A 1 179 ? -4.841 -5.578 1.992 1.00 95.19 179 VAL A O 1
ATOM 1480 N N . VAL A 1 180 ? -3.777 -4.275 3.475 1.00 96.56 180 VAL A N 1
ATOM 1481 C CA . VAL A 1 180 ? -3.511 -3.196 2.509 1.00 96.56 180 VAL A CA 1
ATOM 1482 C C . VAL A 1 180 ? -2.572 -3.670 1.395 1.00 96.56 180 VAL A C 1
ATOM 1484 O O . VAL A 1 180 ? -2.801 -3.377 0.221 1.00 96.56 180 VAL A O 1
ATOM 1487 N N . MET A 1 181 ? -1.521 -4.428 1.729 1.00 95.00 181 MET A N 1
ATOM 1488 C CA . MET A 1 181 ? -0.607 -4.988 0.726 1.00 95.00 181 MET A CA 1
ATOM 1489 C C . MET A 1 181 ? -1.331 -5.963 -0.206 1.00 95.00 181 MET A C 1
ATOM 1491 O O . MET A 1 181 ? -1.130 -5.913 -1.419 1.00 95.00 181 MET A O 1
ATOM 1495 N N . ARG A 1 182 ? -2.193 -6.827 0.340 1.00 92.62 182 ARG A N 1
ATOM 1496 C CA . ARG A 1 182 ? -3.003 -7.766 -0.440 1.00 92.62 182 ARG A CA 1
ATOM 1497 C C . ARG A 1 182 ? -3.965 -7.029 -1.364 1.00 92.62 182 ARG A C 1
ATOM 1499 O O . ARG A 1 182 ? -4.039 -7.367 -2.543 1.00 92.62 182 ARG A O 1
ATOM 1506 N N . ASP A 1 183 ? -4.657 -6.016 -0.854 1.00 95.12 183 ASP A N 1
ATOM 1507 C CA . ASP A 1 183 ? -5.566 -5.177 -1.634 1.00 95.12 183 ASP A CA 1
ATOM 1508 C C . ASP A 1 183 ? -4.839 -4.507 -2.811 1.00 95.12 183 ASP A C 1
ATOM 1510 O O . ASP A 1 183 ? -5.302 -4.591 -3.952 1.00 95.12 183 ASP A O 1
ATOM 1514 N N . LEU A 1 184 ? -3.646 -3.945 -2.577 1.00 95.44 184 LEU A N 1
ATOM 1515 C CA . LEU A 1 184 ? -2.807 -3.384 -3.638 1.00 95.44 184 LEU A CA 1
ATOM 1516 C C . LEU A 1 184 ? -2.396 -4.427 -4.678 1.00 95.44 184 LEU A C 1
ATOM 1518 O O . LEU A 1 184 ? -2.552 -4.176 -5.870 1.00 95.44 184 LEU A O 1
ATOM 1522 N N . CYS A 1 185 ? -1.893 -5.587 -4.253 1.00 93.19 185 CYS A N 1
ATOM 1523 C CA . CYS A 1 185 ? -1.457 -6.647 -5.166 1.00 93.19 185 CYS A CA 1
ATOM 1524 C C . CYS A 1 185 ? -2.608 -7.220 -6.008 1.00 93.19 185 CYS A C 1
ATOM 1526 O O . CYS A 1 185 ? -2.400 -7.639 -7.146 1.00 93.19 185 CYS A O 1
ATOM 1528 N N . LEU A 1 186 ? -3.829 -7.246 -5.471 1.00 91.25 186 LEU A N 1
ATOM 1529 C CA . LEU A 1 186 ? -5.012 -7.702 -6.202 1.00 91.25 186 LEU A CA 1
ATOM 1530 C C . LEU A 1 186 ? -5.563 -6.642 -7.158 1.00 91.25 186 LEU A C 1
ATOM 1532 O O . LEU A 1 186 ? -6.133 -7.002 -8.189 1.00 91.25 186 LEU A O 1
ATOM 1536 N N . THR A 1 187 ? -5.384 -5.363 -6.825 1.00 94.31 187 THR A N 1
ATOM 1537 C CA . THR A 1 187 ? -5.881 -4.230 -7.617 1.00 94.31 187 THR A CA 1
ATOM 1538 C C . THR A 1 187 ? -4.909 -3.841 -8.735 1.00 94.31 187 THR A C 1
ATOM 1540 O O . THR A 1 187 ? -5.345 -3.538 -9.843 1.00 94.31 187 THR A O 1
ATOM 1543 N N . PHE A 1 188 ? -3.597 -3.893 -8.478 1.00 94.19 188 PHE A N 1
ATOM 1544 C CA . PHE A 1 188 ? -2.551 -3.461 -9.407 1.00 94.19 188 PHE A CA 1
ATOM 1545 C C . PHE A 1 188 ? -1.523 -4.585 -9.631 1.00 94.19 188 PHE A C 1
ATOM 1547 O O . PHE A 1 188 ? -0.735 -4.901 -8.729 1.00 94.19 188 PHE A O 1
ATOM 1554 N N . PRO A 1 189 ? -1.505 -5.215 -10.821 1.00 91.44 189 PRO A N 1
ATOM 1555 C CA . PRO A 1 189 ? -0.648 -6.369 -11.099 1.00 91.44 189 PRO A CA 1
ATOM 1556 C C . PRO A 1 189 ? 0.855 -6.060 -11.017 1.00 91.44 189 PRO A C 1
ATOM 1558 O O . PRO A 1 189 ? 1.647 -6.972 -10.784 1.00 91.44 189 PRO A O 1
ATOM 1561 N N . GLU A 1 190 ? 1.262 -4.796 -11.144 1.00 92.38 190 GLU A N 1
ATOM 1562 C CA . GLU A 1 190 ? 2.654 -4.340 -11.055 1.00 92.38 190 GLU A CA 1
ATOM 1563 C C . GLU A 1 190 ? 3.300 -4.668 -9.695 1.00 92.38 190 GLU A C 1
ATOM 1565 O O . GLU A 1 190 ? 4.521 -4.846 -9.603 1.00 92.38 190 GLU A O 1
ATOM 1570 N N . PHE A 1 191 ? 2.493 -4.791 -8.634 1.00 92.69 191 PHE A N 1
ATOM 1571 C CA . PHE A 1 191 ? 2.971 -5.161 -7.300 1.00 92.69 191 PHE A CA 1
ATOM 1572 C C . PHE A 1 191 ? 3.207 -6.663 -7.120 1.00 92.69 191 PHE A C 1
ATOM 1574 O O . PHE A 1 191 ? 3.993 -7.044 -6.255 1.00 92.69 191 PHE A O 1
ATOM 1581 N N . VAL A 1 192 ? 2.584 -7.517 -7.938 1.00 89.19 192 VAL A N 1
ATOM 1582 C CA . VAL A 1 192 ? 2.698 -8.986 -7.824 1.00 89.19 192 VAL A CA 1
ATOM 1583 C C . VAL A 1 192 ? 4.040 -9.494 -8.357 1.00 89.19 192 VAL A C 1
ATOM 1585 O O . VAL A 1 192 ? 4.512 -10.558 -7.973 1.00 89.19 192 VAL A O 1
ATOM 1588 N N . LEU A 1 193 ? 4.691 -8.710 -9.215 1.00 82.62 193 LEU A N 1
ATOM 1589 C CA . LEU A 1 193 ? 5.930 -9.056 -9.909 1.00 82.62 193 LEU A CA 1
ATOM 1590 C C . LEU A 1 193 ? 7.162 -8.857 -9.009 1.00 82.62 193 LEU A C 1
ATOM 1592 O O . LEU A 1 193 ? 8.074 -8.095 -9.354 1.00 82.62 193 LEU A O 1
ATOM 1596 N N . CYS A 1 194 ? 7.135 -9.420 -7.797 1.00 83.69 194 CYS A N 1
ATOM 1597 C CA . CYS A 1 194 ? 8.189 -9.242 -6.809 1.00 83.69 194 CYS A CA 1
ATOM 1598 C C . CYS A 1 194 ? 8.187 -10.262 -5.661 1.00 83.69 194 CYS A C 1
ATOM 1600 O O . CYS A 1 194 ? 7.212 -10.965 -5.407 1.00 83.69 194 CYS A O 1
ATOM 1602 N N . GLU A 1 195 ? 9.292 -10.305 -4.916 1.00 83.38 195 GLU A N 1
ATOM 1603 C CA . GLU A 1 195 ? 9.406 -11.138 -3.720 1.00 83.38 195 GLU A CA 1
ATOM 1604 C C . GLU A 1 195 ? 8.589 -10.580 -2.543 1.00 83.38 195 GLU A C 1
ATOM 1606 O O . GLU A 1 195 ? 8.763 -9.430 -2.143 1.00 83.38 195 GLU A O 1
ATOM 1611 N N . ALA A 1 196 ? 7.733 -11.410 -1.941 1.00 83.94 196 ALA A N 1
ATOM 1612 C CA . ALA A 1 196 ? 7.067 -11.118 -0.665 1.00 83.94 196 ALA A CA 1
ATOM 1613 C C . ALA A 1 196 ? 6.375 -9.736 -0.608 1.00 83.94 196 ALA A C 1
ATOM 1615 O O . ALA A 1 196 ? 6.463 -9.030 0.396 1.00 83.94 196 ALA A O 1
ATOM 1616 N N . ASN A 1 197 ? 5.718 -9.326 -1.702 1.00 89.12 197 ASN A N 1
ATOM 1617 C CA . ASN A 1 197 ? 5.021 -8.038 -1.822 1.00 89.12 197 ASN A CA 1
ATOM 1618 C C . ASN A 1 197 ? 5.908 -6.813 -1.514 1.00 89.12 197 ASN A C 1
ATOM 1620 O O . ASN A 1 197 ? 5.399 -5.742 -1.166 1.00 89.12 197 ASN A O 1
ATOM 1624 N N . TRP A 1 198 ? 7.239 -6.928 -1.625 1.00 90.75 198 TRP A N 1
ATOM 1625 C CA . TRP A 1 198 ? 8.139 -5.869 -1.169 1.00 90.75 198 TRP A CA 1
ATOM 1626 C C . TRP A 1 198 ? 7.917 -4.551 -1.926 1.00 90.75 198 TRP A C 1
ATOM 1628 O O . TRP A 1 198 ? 8.098 -3.492 -1.327 1.00 90.75 198 TRP A O 1
ATOM 1638 N N . LYS A 1 199 ? 7.496 -4.599 -3.202 1.00 93.25 199 LYS A N 1
ATOM 1639 C CA . LYS A 1 199 ? 7.151 -3.405 -3.994 1.00 93.25 199 LYS A CA 1
ATOM 1640 C C . LYS A 1 199 ? 5.962 -2.661 -3.387 1.00 93.25 199 LYS A C 1
ATOM 1642 O O . LYS A 1 199 ? 6.022 -1.442 -3.263 1.00 93.25 199 LYS A O 1
ATOM 1647 N N . ALA A 1 200 ? 4.914 -3.382 -2.979 1.00 95.06 200 ALA A N 1
ATOM 1648 C CA . ALA A 1 200 ? 3.744 -2.787 -2.330 1.00 95.06 200 ALA A CA 1
ATOM 1649 C C . ALA A 1 200 ? 4.149 -2.134 -1.005 1.00 95.06 200 ALA A C 1
ATOM 1651 O O . ALA A 1 200 ? 3.854 -0.965 -0.770 1.00 95.06 200 ALA A O 1
ATOM 1652 N N . HIS A 1 201 ? 4.930 -2.848 -0.189 1.00 95.12 201 HIS A N 1
ATOM 1653 C CA . HIS A 1 201 ? 5.464 -2.309 1.058 1.00 95.12 201 HIS A CA 1
ATOM 1654 C C . HIS A 1 201 ? 6.315 -1.048 0.833 1.00 95.12 201 HIS A C 1
ATOM 1656 O O . HIS A 1 201 ? 6.104 -0.031 1.488 1.00 95.12 201 HIS A O 1
ATOM 1662 N N . ALA A 1 202 ? 7.279 -1.098 -0.093 1.00 94.44 202 ALA A N 1
ATOM 1663 C CA . ALA A 1 202 ? 8.149 0.033 -0.409 1.00 94.44 202 ALA A CA 1
ATOM 1664 C C . ALA A 1 202 ? 7.348 1.242 -0.907 1.00 94.44 202 ALA A C 1
ATOM 1666 O O . ALA A 1 202 ? 7.635 2.371 -0.517 1.00 94.44 202 ALA A O 1
ATOM 1667 N N 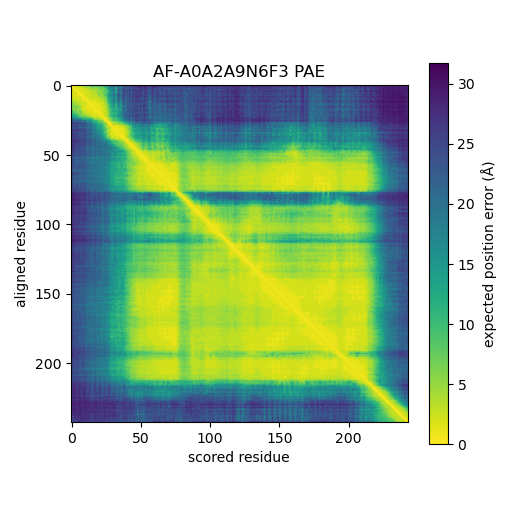. TYR A 1 203 ? 6.320 1.003 -1.721 1.00 96.12 203 TYR A N 1
ATOM 1668 C CA . TYR A 1 203 ? 5.453 2.060 -2.215 1.00 96.12 203 TYR A CA 1
ATOM 1669 C C . TYR A 1 203 ? 4.663 2.730 -1.088 1.00 96.12 203 TYR A C 1
ATOM 1671 O O . TYR A 1 203 ? 4.656 3.957 -1.007 1.00 96.12 203 TYR A O 1
ATOM 1679 N N . ILE A 1 204 ? 4.041 1.954 -0.192 1.00 97.06 204 ILE A N 1
ATOM 1680 C CA . ILE A 1 204 ? 3.265 2.523 0.918 1.00 97.06 204 ILE A CA 1
ATOM 1681 C C . ILE A 1 204 ? 4.156 3.320 1.871 1.00 97.06 204 ILE A C 1
ATOM 1683 O O . ILE A 1 204 ? 3.768 4.420 2.255 1.00 97.06 204 ILE A O 1
ATOM 1687 N N . VAL A 1 205 ? 5.349 2.822 2.216 1.00 95.88 205 VAL A N 1
ATOM 1688 C CA . VAL A 1 205 ? 6.306 3.550 3.075 1.00 95.88 205 VAL A CA 1
ATOM 1689 C C . VAL A 1 205 ? 6.607 4.945 2.518 1.00 95.88 205 VAL A C 1
ATOM 1691 O O . VAL A 1 205 ? 6.660 5.918 3.267 1.00 95.88 205 VAL A O 1
ATOM 1694 N N . GLU A 1 206 ? 6.769 5.065 1.200 1.00 94.69 206 GLU A N 1
ATOM 1695 C CA . GLU A 1 206 ? 7.042 6.349 0.548 1.00 94.69 206 GLU A CA 1
ATOM 1696 C C . GLU A 1 206 ? 5.790 7.228 0.402 1.00 94.69 206 GLU A C 1
ATOM 1698 O O . GLU A 1 206 ? 5.866 8.453 0.534 1.00 94.69 206 GLU A O 1
ATOM 1703 N N . TRP A 1 207 ? 4.634 6.624 0.123 1.00 96.25 207 TRP A N 1
ATOM 1704 C CA . TRP A 1 207 ? 3.377 7.336 -0.113 1.00 96.25 207 TRP A CA 1
ATOM 1705 C C . TRP A 1 207 ? 2.720 7.841 1.183 1.00 96.25 207 TRP A C 1
ATOM 1707 O O . TRP A 1 207 ? 2.285 8.996 1.247 1.00 96.25 207 TRP A O 1
ATOM 1717 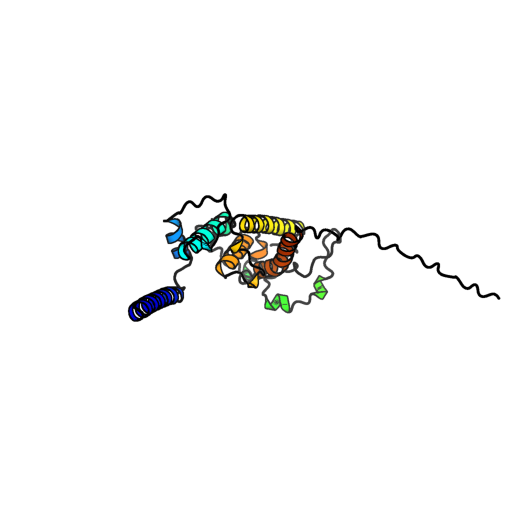N N . TYR A 1 208 ? 2.683 7.013 2.229 1.00 96.81 208 TYR A N 1
ATOM 1718 C CA . TYR A 1 208 ? 1.906 7.242 3.451 1.00 96.81 208 TYR A CA 1
ATOM 1719 C C . TYR A 1 208 ? 2.221 8.574 4.161 1.00 96.81 208 TYR A C 1
ATOM 1721 O O . TYR A 1 208 ? 1.287 9.313 4.491 1.00 96.81 208 TYR A O 1
ATOM 1729 N N . PRO A 1 209 ? 3.498 8.982 4.338 1.00 95.56 209 PRO A N 1
ATOM 1730 C CA . PRO A 1 209 ? 3.819 10.269 4.956 1.00 95.56 209 PRO A CA 1
ATOM 1731 C C . PRO A 1 209 ? 3.329 11.474 4.144 1.00 95.56 209 PRO A C 1
ATOM 1733 O O . PRO A 1 209 ? 3.177 12.564 4.694 1.00 95.56 209 PRO A O 1
ATOM 1736 N N . SER A 1 210 ? 3.143 11.330 2.826 1.00 93.44 210 SER A N 1
ATOM 1737 C CA . SER A 1 210 ? 2.547 12.382 1.999 1.00 93.44 210 SER A CA 1
ATOM 1738 C C . SER A 1 210 ? 1.058 12.506 2.295 1.00 93.44 210 SER A C 1
ATOM 1740 O O . SER A 1 210 ? 0.611 13.606 2.602 1.00 93.44 210 SER A O 1
ATOM 1742 N N . TRP A 1 211 ? 0.321 11.389 2.273 1.00 94.75 211 TRP A N 1
ATOM 1743 C CA . TRP A 1 211 ? -1.112 11.354 2.584 1.00 94.75 211 TRP A CA 1
ATOM 1744 C C . TRP A 1 211 ? -1.406 11.965 3.961 1.00 94.75 211 TRP A C 1
ATOM 1746 O O . TRP A 1 211 ? -2.149 12.941 4.054 1.00 94.75 211 TRP A O 1
ATOM 1756 N N . LYS A 1 212 ? -0.718 11.510 5.018 1.00 92.31 212 LYS A N 1
ATOM 1757 C CA . LYS A 1 212 ? -0.993 11.987 6.384 1.00 92.31 212 LYS A CA 1
ATOM 1758 C C . LYS A 1 212 ? -0.695 13.480 6.583 1.00 92.31 212 LYS A C 1
ATOM 1760 O O . LYS A 1 212 ? -1.367 14.145 7.365 1.00 92.31 212 LYS A O 1
ATOM 1765 N N . ARG A 1 213 ? 0.276 14.044 5.851 1.00 89.62 213 ARG A N 1
ATOM 1766 C CA . ARG A 1 213 ? 0.557 15.493 5.878 1.00 89.62 213 ARG A CA 1
ATOM 1767 C C . ARG A 1 213 ? -0.579 16.333 5.295 1.00 89.62 213 ARG A C 1
ATOM 1769 O O . ARG A 1 213 ? -0.727 17.480 5.711 1.00 89.62 213 ARG A O 1
ATOM 1776 N N . HIS A 1 214 ? -1.351 15.803 4.348 1.00 78.25 214 HIS A N 1
ATOM 1777 C CA . HIS A 1 214 ? -2.511 16.509 3.798 1.00 78.25 214 HIS A CA 1
ATOM 1778 C C . HIS A 1 214 ? -3.663 16.575 4.799 1.00 78.25 214 HIS A C 1
ATOM 1780 O O . HIS A 1 214 ? -4.299 17.619 4.892 1.00 78.25 214 HIS A O 1
ATOM 1786 N N . VAL A 1 215 ? -3.852 15.526 5.603 1.00 72.88 215 VAL A N 1
ATOM 1787 C CA . VAL A 1 215 ? -4.883 15.486 6.651 1.00 72.88 215 VAL A CA 1
ATOM 1788 C C . VAL A 1 215 ? -4.662 16.584 7.703 1.00 72.88 215 VAL A C 1
ATOM 1790 O O . VAL A 1 215 ? -5.595 17.277 8.088 1.00 72.88 215 VAL A O 1
ATOM 1793 N N . VAL A 1 216 ? -3.413 16.815 8.124 1.00 69.38 216 VAL A N 1
ATOM 1794 C CA . VAL A 1 216 ? -3.093 17.786 9.194 1.00 69.38 216 VAL A CA 1
ATOM 1795 C C . VAL A 1 216 ? -3.212 19.249 8.736 1.00 69.38 216 VAL A C 1
ATOM 1797 O O . VAL A 1 216 ? -3.460 20.136 9.544 1.00 69.38 216 VAL A O 1
ATOM 1800 N N . LYS A 1 217 ? -3.060 19.536 7.437 1.00 61.91 217 LYS A N 1
ATOM 1801 C CA . LYS A 1 217 ? -3.079 20.917 6.911 1.00 61.91 217 LYS A CA 1
ATOM 1802 C C . LYS A 1 217 ? -4.475 21.551 6.819 1.00 61.91 217 LYS A C 1
ATOM 1804 O O . LYS A 1 217 ? -4.565 22.707 6.416 1.00 61.91 217 LYS A O 1
ATOM 1809 N N . GLY A 1 218 ? -5.535 20.822 7.173 1.00 57.81 218 GLY A N 1
ATOM 1810 C CA . GLY A 1 218 ? -6.895 21.363 7.265 1.00 57.81 218 GLY A CA 1
ATOM 1811 C C . GLY A 1 218 ? -7.086 22.361 8.411 1.00 57.81 218 GLY A C 1
ATOM 1812 O O . GLY A 1 218 ?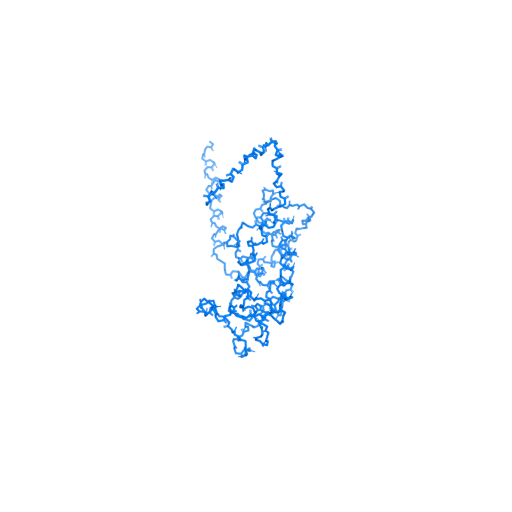 -7.996 23.184 8.354 1.00 57.81 218 GLY A O 1
ATOM 1813 N N . GLU A 1 219 ? -6.199 22.360 9.408 1.00 56.91 219 GLU A N 1
ATOM 1814 C CA . GLU A 1 219 ? -6.087 23.466 10.355 1.00 56.91 219 GLU A CA 1
ATOM 1815 C C . GLU A 1 219 ? -5.380 24.615 9.637 1.00 56.91 219 GLU A C 1
ATOM 1817 O O . GLU A 1 219 ? -4.149 24.712 9.620 1.00 56.91 219 GLU A O 1
ATOM 1822 N N . VAL A 1 220 ? -6.169 25.460 8.965 1.00 62.00 220 VAL A N 1
ATOM 1823 C CA . VAL A 1 220 ? -5.711 26.755 8.465 1.00 62.00 220 VAL A CA 1
ATOM 1824 C C . VAL A 1 220 ? -5.061 27.446 9.649 1.00 62.00 220 VAL A C 1
ATOM 1826 O O . VAL A 1 220 ? -5.735 27.878 10.581 1.00 62.00 220 VAL A O 1
ATOM 1829 N N . LYS A 1 221 ? -3.732 27.498 9.636 1.00 66.62 221 LYS A N 1
ATOM 1830 C CA . LYS A 1 221 ? -2.968 28.340 10.536 1.00 66.62 221 LYS A CA 1
ATOM 1831 C C . LYS A 1 221 ? -3.452 29.749 10.225 1.00 66.62 221 LYS A C 1
ATOM 1833 O O . LYS A 1 221 ? -3.040 30.298 9.207 1.00 66.62 221 LYS A O 1
ATOM 1838 N N . GLU A 1 222 ? -4.399 30.262 11.014 1.00 72.50 222 GLU A N 1
ATOM 1839 C CA . GLU A 1 222 ? -4.829 31.649 10.906 1.00 72.50 222 GLU A CA 1
ATOM 1840 C C . GLU A 1 222 ? -3.543 32.462 10.938 1.00 72.50 222 GLU A C 1
ATOM 1842 O O . GLU A 1 222 ? -2.793 32.412 11.921 1.00 72.50 222 GLU A O 1
ATOM 1847 N N . GLU A 1 223 ? -3.213 33.108 9.818 1.00 70.00 223 GLU A N 1
ATOM 1848 C CA . GLU A 1 223 ? -2.105 34.040 9.826 1.00 70.00 223 GLU A CA 1
ATOM 1849 C C . GLU A 1 223 ? -2.427 35.032 10.941 1.00 70.00 223 GLU A C 1
ATOM 1851 O O . GLU A 1 223 ? -3.535 35.587 10.951 1.00 70.00 223 GLU A O 1
ATOM 1856 N N . PRO A 1 224 ? -1.537 35.200 11.937 1.00 70.88 224 PRO A N 1
ATOM 1857 C CA . PRO A 1 224 ? -1.765 36.184 12.974 1.00 70.88 224 PRO A CA 1
ATOM 1858 C C . PRO A 1 224 ? -1.984 37.500 12.244 1.00 70.88 224 PRO A C 1
ATOM 1860 O O . PRO A 1 224 ? -1.074 37.960 11.560 1.00 70.88 224 PRO A O 1
ATOM 1863 N N . LYS A 1 225 ? -3.213 38.038 12.320 1.00 70.38 225 LYS A N 1
ATOM 1864 C CA . LYS A 1 225 ? -3.587 39.299 11.676 1.00 70.38 225 LYS A CA 1
ATOM 1865 C C . LYS A 1 225 ? -2.499 40.299 12.015 1.00 70.38 225 LYS A C 1
ATOM 1867 O O . LYS A 1 225 ? -2.378 40.695 13.177 1.00 70.38 225 LYS A O 1
ATOM 1872 N N . ASP A 1 226 ? -1.688 40.613 11.013 1.00 65.88 226 ASP A N 1
ATOM 1873 C CA . ASP A 1 226 ? -0.522 41.461 11.148 1.00 65.88 226 ASP A CA 1
ATOM 1874 C C . ASP A 1 226 ? -1.010 42.801 11.694 1.00 65.88 226 ASP A C 1
ATOM 1876 O O . ASP A 1 226 ? -1.708 43.567 11.021 1.00 65.88 226 ASP A O 1
ATOM 1880 N N . LYS A 1 227 ? -0.744 43.047 12.979 1.00 59.12 227 LYS A N 1
ATOM 1881 C CA . LYS A 1 227 ? -1.002 44.338 13.603 1.00 59.12 227 LYS A CA 1
ATOM 1882 C C . LYS A 1 227 ? 0.082 45.285 13.107 1.00 59.12 227 LYS A C 1
ATOM 1884 O O . LYS A 1 227 ? 1.009 45.585 13.846 1.00 59.12 227 LYS A O 1
ATOM 1889 N N . GLY A 1 228 ? -0.063 45.733 11.860 1.00 55.53 228 GLY A N 1
ATOM 1890 C CA . GLY A 1 228 ? 0.584 46.902 11.275 1.00 55.53 228 GLY A CA 1
ATOM 1891 C C . GLY A 1 228 ? 1.981 47.209 11.806 1.00 55.53 228 GLY A C 1
ATOM 1892 O O . GLY A 1 228 ? 2.186 48.263 12.411 1.00 55.53 228 GLY A O 1
ATOM 1893 N N . LEU A 1 229 ? 2.953 46.333 11.556 1.00 54.06 229 LEU A N 1
ATOM 1894 C CA . LEU A 1 229 ? 4.351 46.734 11.650 1.00 54.06 229 LEU A CA 1
ATOM 1895 C C . LEU A 1 229 ? 4.666 47.612 10.439 1.00 54.06 229 LEU A C 1
ATOM 1897 O O . LEU A 1 229 ? 4.877 47.142 9.323 1.00 54.06 229 LEU A O 1
ATOM 1901 N N . ARG A 1 230 ? 4.651 48.929 10.673 1.00 52.56 230 ARG A N 1
ATOM 1902 C CA . ARG A 1 230 ? 5.153 49.937 9.737 1.00 52.56 230 ARG A CA 1
ATOM 1903 C C . ARG A 1 230 ? 6.551 49.520 9.277 1.00 52.56 230 ARG A C 1
ATOM 1905 O O . ARG A 1 230 ? 7.501 49.575 10.053 1.00 52.56 230 ARG A O 1
ATOM 1912 N N . CYS A 1 231 ? 6.672 49.131 8.013 1.00 48.44 231 CYS A N 1
ATOM 1913 C CA . CYS A 1 231 ? 7.959 49.002 7.351 1.00 48.44 231 CYS A CA 1
ATOM 1914 C C . CYS A 1 231 ? 8.579 50.404 7.267 1.00 48.44 231 CYS A C 1
ATOM 1916 O O . CYS A 1 231 ? 8.154 51.245 6.474 1.00 48.44 231 CYS A O 1
ATOM 1918 N N . GLY A 1 232 ? 9.543 50.675 8.147 1.00 51.91 232 GLY A N 1
ATOM 1919 C CA . GLY A 1 232 ? 10.439 51.813 8.024 1.00 51.91 232 GLY A CA 1
ATOM 1920 C C . GLY A 1 232 ? 11.344 51.593 6.819 1.00 51.91 232 GLY A C 1
ATOM 1921 O O . GLY A 1 232 ? 12.382 50.948 6.930 1.00 51.91 232 GLY A O 1
ATOM 1922 N N . TYR A 1 233 ? 10.935 52.115 5.666 1.00 58.66 233 TYR A N 1
ATOM 1923 C CA . TYR A 1 233 ? 11.841 52.355 4.551 1.00 58.66 233 TYR A CA 1
ATOM 1924 C C . TYR A 1 233 ? 12.880 53.386 5.003 1.00 58.66 233 TYR A C 1
ATOM 1926 O O . TYR A 1 233 ? 12.575 54.574 5.101 1.00 58.66 233 TYR A O 1
ATOM 1934 N N . SER A 1 234 ? 14.104 52.941 5.275 1.00 60.34 234 SER A N 1
ATOM 1935 C CA . SER A 1 234 ? 15.266 53.830 5.305 1.00 60.34 234 SER A CA 1
ATOM 1936 C C . SER A 1 234 ? 15.780 53.978 3.869 1.00 60.34 234 SER A C 1
ATOM 1938 O O . SER A 1 234 ? 16.161 52.971 3.267 1.00 60.34 234 SER A O 1
ATOM 1940 N N . PRO A 1 235 ? 15.781 55.189 3.283 1.00 65.00 235 PRO A N 1
ATOM 1941 C CA . PRO A 1 235 ? 16.282 55.412 1.932 1.00 65.00 235 PRO A CA 1
ATOM 1942 C C . PRO A 1 235 ? 17.779 55.102 1.850 1.00 65.00 235 PRO A C 1
ATOM 1944 O O . PRO A 1 235 ? 18.586 55.670 2.589 1.00 65.00 235 PRO A O 1
ATOM 1947 N N . ILE A 1 236 ? 18.149 54.221 0.923 1.00 70.56 236 ILE A N 1
ATOM 1948 C CA . ILE A 1 236 ? 19.542 53.938 0.572 1.00 70.56 236 ILE A CA 1
ATOM 1949 C C . ILE A 1 236 ? 20.132 55.218 -0.035 1.00 70.56 236 ILE A C 1
ATOM 1951 O O . ILE A 1 236 ? 19.722 55.643 -1.114 1.00 70.56 236 ILE A O 1
ATOM 1955 N N . HIS A 1 237 ? 21.073 55.849 0.669 1.00 62.25 237 HIS A N 1
ATOM 1956 C CA . HIS A 1 237 ? 21.881 56.931 0.113 1.00 62.25 237 HIS A CA 1
ATOM 1957 C C . HIS A 1 237 ? 22.898 56.334 -0.861 1.00 62.25 237 HIS A C 1
ATOM 1959 O O . HIS A 1 237 ? 23.794 55.592 -0.467 1.00 62.25 237 HIS A O 1
ATOM 1965 N N . VAL A 1 238 ? 22.742 56.662 -2.140 1.00 72.88 238 VAL A N 1
ATOM 1966 C CA . VAL A 1 238 ? 23.721 56.365 -3.186 1.00 72.88 238 VAL A CA 1
ATOM 1967 C C . VAL A 1 238 ? 24.839 57.401 -3.075 1.00 72.88 238 VAL A C 1
ATOM 1969 O O . VAL A 1 238 ? 24.614 58.584 -3.323 1.00 72.88 238 VAL A O 1
ATOM 1972 N N . HIS A 1 239 ? 26.040 56.976 -2.683 1.00 64.88 239 HIS A N 1
ATOM 1973 C CA . HIS A 1 239 ? 27.242 57.792 -2.848 1.00 64.88 239 HIS A CA 1
ATOM 1974 C C . HIS A 1 239 ? 27.642 57.793 -4.325 1.00 64.88 239 HIS A C 1
ATOM 1976 O O . HIS A 1 239 ? 27.973 56.752 -4.887 1.00 64.88 239 HIS A O 1
ATOM 1982 N N . GLN A 1 240 ? 27.579 58.968 -4.950 1.00 65.00 240 GLN A N 1
ATOM 1983 C CA . GLN A 1 240 ? 28.232 59.237 -6.226 1.00 65.00 240 GLN A CA 1
ATOM 1984 C C . GLN A 1 240 ? 29.708 59.542 -5.952 1.00 65.00 240 GLN A C 1
ATOM 1986 O O . GLN A 1 240 ? 30.022 60.546 -5.315 1.00 65.00 240 GLN A O 1
ATOM 1991 N N . GLU A 1 241 ? 30.603 58.681 -6.431 1.00 68.62 241 GLU A N 1
ATOM 1992 C CA . GLU A 1 241 ? 32.014 59.025 -6.610 1.00 68.62 241 GLU A CA 1
ATOM 1993 C C . GLU A 1 241 ? 32.129 59.999 -7.789 1.00 68.62 241 GLU A C 1
ATOM 1995 O O . GLU A 1 241 ? 31.667 59.712 -8.896 1.00 68.62 241 GLU A O 1
ATOM 2000 N N . GLN A 1 242 ? 32.701 61.176 -7.532 1.00 67.00 242 GLN A N 1
ATOM 2001 C CA . GLN A 1 242 ? 33.102 62.120 -8.570 1.00 67.00 242 GLN A CA 1
ATOM 2002 C C . GLN A 1 242 ? 34.486 61.727 -9.095 1.00 67.00 242 GLN A C 1
ATOM 2004 O O . GLN A 1 242 ? 35.388 61.439 -8.307 1.00 67.00 242 GLN A O 1
ATOM 2009 N N . VAL A 1 243 ? 34.610 61.722 -10.423 1.00 70.81 243 VAL A N 1
ATOM 2010 C CA . VAL A 1 243 ? 35.860 61.601 -11.189 1.00 70.81 243 VAL A CA 1
ATOM 2011 C C . VAL A 1 243 ? 36.361 62.995 -11.535 1.00 70.81 243 VAL A C 1
ATOM 2013 O O . VAL A 1 243 ? 35.501 63.832 -11.899 1.00 70.81 243 VAL A O 1
#

Organism: NCBI:txid703135

pLDDT: mean 79.48, std 16.87, range [38.34, 97.62]

Nearest PDB structures (foldseek):
  8i5f-assembly1_B  TM=2.279E-01  e=9.499E+00  Mus musculus

Mean predicted aligned error: 12.23 Å